Protein AF-A0A2V1AGJ6-F1 (afdb_monomer_lite)

Structure (mmCIF, N/CA/C/O backbone):
data_AF-A0A2V1AGJ6-F1
#
_entry.id   AF-A0A2V1AGJ6-F1
#
loop_
_atom_site.group_PDB
_atom_site.id
_atom_site.type_symbol
_atom_site.label_atom_id
_atom_site.label_alt_id
_atom_site.label_comp_id
_atom_site.label_asym_id
_atom_site.label_entity_id
_atom_site.label_seq_id
_atom_site.pdbx_PDB_ins_code
_atom_site.Cartn_x
_atom_site.Cartn_y
_atom_site.Cartn_z
_atom_site.occupancy
_atom_site.B_iso_or_equiv
_atom_site.auth_seq_id
_atom_site.auth_comp_id
_atom_site.auth_asym_id
_atom_site.auth_atom_id
_atom_site.pdbx_PDB_model_num
ATOM 1 N N . MET A 1 1 ? -6.842 46.012 -1.798 1.00 49.97 1 MET A N 1
ATOM 2 C CA . MET A 1 1 ? -7.397 44.702 -2.214 1.00 49.97 1 MET A CA 1
ATOM 3 C C . MET A 1 1 ? -6.931 43.655 -1.214 1.00 49.97 1 MET A C 1
ATOM 5 O O . MET A 1 1 ? -5.744 43.626 -0.923 1.00 49.97 1 MET A O 1
ATOM 9 N N . VAL A 1 2 ? -7.833 42.862 -0.628 1.00 70.81 2 VAL A N 1
ATOM 10 C CA . VAL A 1 2 ? -7.455 41.849 0.377 1.00 70.81 2 VAL A CA 1
ATOM 11 C C . VAL A 1 2 ? -6.765 40.681 -0.328 1.00 70.81 2 VAL A C 1
ATOM 13 O O . VAL A 1 2 ? -7.362 40.050 -1.202 1.00 70.81 2 VAL A O 1
ATOM 16 N N . THR A 1 3 ? -5.513 40.401 0.030 1.00 79.75 3 THR A N 1
ATOM 17 C CA . THR A 1 3 ? -4.743 39.285 -0.527 1.00 79.75 3 THR A CA 1
ATOM 18 C C . THR A 1 3 ? -5.286 37.967 0.026 1.00 79.75 3 THR A C 1
ATOM 20 O O . THR A 1 3 ? -5.348 37.746 1.235 1.00 79.75 3 THR A O 1
ATOM 23 N N . ARG A 1 4 ? -5.758 37.088 -0.863 1.00 79.06 4 ARG A N 1
ATOM 24 C CA . ARG A 1 4 ? -6.221 35.747 -0.479 1.00 79.06 4 ARG A CA 1
ATOM 25 C C . ARG A 1 4 ? -5.014 34.836 -0.299 1.00 79.06 4 ARG A C 1
ATOM 27 O O . ARG A 1 4 ? -4.077 34.894 -1.089 1.00 79.06 4 ARG A O 1
ATOM 34 N N . THR A 1 5 ? -5.040 33.989 0.726 1.00 86.00 5 THR A N 1
ATOM 35 C CA . THR A 1 5 ? -3.940 33.052 0.980 1.00 86.00 5 THR A CA 1
ATOM 36 C C . THR A 1 5 ? -3.905 31.954 -0.085 1.00 86.00 5 THR A C 1
ATOM 38 O O . THR A 1 5 ? -4.947 31.558 -0.611 1.00 86.00 5 THR A O 1
ATOM 41 N N . ASN A 1 6 ? -2.725 31.392 -0.360 1.00 83.88 6 ASN A N 1
ATOM 42 C CA . ASN A 1 6 ? -2.577 30.288 -1.322 1.00 83.88 6 ASN A CA 1
ATOM 43 C C . ASN A 1 6 ? -3.494 29.099 -0.988 1.00 83.88 6 ASN A C 1
ATOM 45 O O . ASN A 1 6 ? -4.031 28.445 -1.879 1.00 83.88 6 ASN A O 1
ATOM 49 N N . ARG A 1 7 ? -3.747 28.856 0.304 1.00 78.12 7 ARG A N 1
ATOM 50 C CA . ARG A 1 7 ? -4.674 27.818 0.768 1.00 78.12 7 ARG A CA 1
ATOM 51 C C . ARG A 1 7 ? -6.123 28.112 0.371 1.00 78.12 7 ARG A C 1
ATOM 53 O O . ARG A 1 7 ? -6.842 27.189 -0.010 1.00 78.12 7 ARG A O 1
ATOM 60 N N . ASP A 1 8 ? -6.545 29.373 0.428 1.00 80.62 8 ASP A N 1
ATOM 61 C CA . ASP A 1 8 ? -7.890 29.789 0.015 1.00 80.62 8 ASP A CA 1
ATOM 62 C C . ASP A 1 8 ? -8.094 29.677 -1.502 1.00 80.62 8 ASP A C 1
ATOM 64 O O . ASP A 1 8 ? -9.196 29.345 -1.933 1.00 80.62 8 ASP A O 1
ATOM 68 N N . ILE A 1 9 ? -7.039 29.898 -2.294 1.00 81.75 9 ILE A N 1
ATOM 69 C CA . ILE A 1 9 ? -7.077 29.798 -3.762 1.00 81.75 9 ILE A CA 1
ATOM 70 C C . ILE A 1 9 ? -7.073 28.331 -4.212 1.00 81.75 9 ILE A C 1
ATOM 72 O O . ILE A 1 9 ? -7.907 27.939 -5.021 1.00 81.75 9 ILE A O 1
ATOM 76 N N . LEU A 1 10 ? -6.177 27.506 -3.662 1.00 78.56 10 LEU A N 1
ATOM 77 C CA . LEU A 1 10 ? -5.960 26.134 -4.138 1.00 78.56 10 LEU A CA 1
ATOM 78 C C . LEU A 1 10 ? -6.939 25.112 -3.551 1.00 78.56 10 LEU A C 1
ATOM 80 O O . LEU A 1 10 ? -7.312 24.157 -4.222 1.00 78.56 10 LEU A O 1
ATOM 84 N N . THR A 1 11 ? -7.354 25.284 -2.293 1.00 77.69 11 THR A N 1
ATOM 85 C CA . THR A 1 11 ? -8.193 24.293 -1.586 1.00 77.69 11 THR A CA 1
ATOM 86 C C . THR A 1 11 ? -9.578 24.825 -1.237 1.00 77.69 11 THR A C 1
ATOM 88 O O . THR A 1 11 ? -10.319 24.169 -0.518 1.00 77.69 11 THR A O 1
ATOM 91 N N . GLY A 1 12 ? -9.940 26.035 -1.680 1.00 80.12 12 GLY A N 1
ATOM 92 C CA . GLY A 1 12 ? -11.187 26.701 -1.281 1.00 80.12 12 GLY A CA 1
ATOM 93 C C . GLY A 1 12 ? -11.230 27.120 0.198 1.00 80.12 12 GLY A C 1
ATOM 94 O O . GLY A 1 12 ? -12.277 27.558 0.691 1.00 80.12 12 GLY A O 1
ATOM 95 N N . GLY A 1 13 ? -10.114 26.979 0.924 1.00 86.19 13 GLY A N 1
ATOM 96 C CA . GLY A 1 13 ? -9.912 27.561 2.245 1.00 86.19 13 GLY A CA 1
ATOM 97 C C . GLY A 1 13 ? -10.891 27.091 3.318 1.00 86.19 13 GLY A C 1
ATOM 98 O O . GLY A 1 13 ? -11.154 25.897 3.494 1.00 86.19 13 GLY A O 1
ATOM 99 N N . LYS A 1 14 ? -11.466 28.061 4.043 1.00 81.56 14 LYS A N 1
ATOM 100 C CA . LYS A 1 14 ? -12.473 27.821 5.096 1.00 81.56 14 LYS A CA 1
ATOM 101 C C . LYS A 1 14 ? -13.727 27.102 4.579 1.00 81.56 14 LYS A C 1
ATOM 103 O O . LYS A 1 14 ? -14.299 26.298 5.311 1.00 81.56 14 LYS A O 1
ATOM 108 N N . LYS A 1 15 ? -14.138 27.324 3.323 1.00 82.62 15 LYS A N 1
ATOM 109 C CA . LYS A 1 15 ? -15.341 26.690 2.748 1.00 82.62 15 LYS A CA 1
ATOM 110 C C . LYS A 1 15 ? -15.163 25.181 2.583 1.00 82.62 15 LYS A C 1
ATOM 112 O O . LYS A 1 15 ? -16.087 24.422 2.860 1.00 82.62 15 LYS A O 1
ATOM 117 N N . TYR A 1 16 ? -13.978 24.736 2.167 1.00 84.81 16 TYR A N 1
ATOM 118 C CA . TYR A 1 16 ? -13.671 23.309 2.054 1.00 84.81 16 TYR A CA 1
ATOM 119 C C . TYR A 1 16 ? -13.613 22.633 3.420 1.00 84.81 16 TYR A C 1
ATOM 121 O O . TYR A 1 16 ? -14.195 21.568 3.593 1.00 84.81 16 TYR A O 1
ATOM 129 N N . GLN A 1 17 ? -13.003 23.281 4.416 1.00 83.19 17 GLN A N 1
ATOM 130 C CA . GLN A 1 17 ? -13.003 22.774 5.792 1.00 83.19 17 GLN A CA 1
ATOM 131 C C . GLN A 1 17 ? -14.421 22.634 6.350 1.00 83.19 17 GLN A C 1
ATOM 133 O O . GLN A 1 17 ? -14.748 21.597 6.915 1.00 83.19 17 GLN A O 1
ATOM 138 N N . GLN A 1 18 ? -15.285 23.628 6.130 1.00 83.94 18 GLN A N 1
ATOM 139 C CA . GLN A 1 18 ? -16.692 23.557 6.532 1.00 83.94 18 GLN A CA 1
ATOM 140 C C . GLN A 1 18 ? -17.451 22.445 5.792 1.00 83.94 18 GLN A C 1
ATOM 142 O O . GLN A 1 18 ? -18.218 21.722 6.417 1.00 83.94 18 GLN A O 1
ATOM 147 N N . LYS A 1 19 ? -17.213 22.247 4.488 1.00 83.88 19 LYS A N 1
ATOM 148 C CA . LYS A 1 19 ? -17.802 21.128 3.729 1.00 83.88 19 LYS A CA 1
ATOM 149 C C . LYS A 1 19 ? -17.311 19.762 4.219 1.00 83.88 19 LYS A C 1
ATOM 151 O O . LYS A 1 19 ? -18.112 18.841 4.324 1.00 83.88 19 LYS A O 1
ATOM 156 N N . GLN A 1 20 ? -16.024 19.620 4.537 1.00 84.75 20 GLN A N 1
ATOM 157 C CA . GLN A 1 20 ? -15.465 18.377 5.082 1.00 84.75 20 GLN A CA 1
ATOM 158 C C . GLN A 1 20 ? -15.975 18.088 6.495 1.00 84.75 20 GLN A C 1
ATOM 160 O O . GLN A 1 20 ? -16.289 16.944 6.801 1.00 84.75 20 GLN A O 1
ATOM 165 N N . ALA A 1 21 ? -16.127 19.116 7.333 1.00 82.44 21 ALA A N 1
ATOM 166 C CA . ALA A 1 21 ? -16.731 18.972 8.654 1.00 82.44 21 ALA A CA 1
ATOM 167 C C . ALA A 1 21 ? -18.204 18.532 8.557 1.00 82.44 21 ALA A C 1
ATOM 169 O O . ALA A 1 21 ? -18.631 17.649 9.294 1.00 82.44 21 ALA A O 1
ATOM 170 N N . LYS A 1 22 ? -18.958 19.078 7.594 1.00 82.38 22 LYS A N 1
ATOM 171 C CA . LYS A 1 22 ? -20.356 18.698 7.335 1.00 82.38 22 LYS A CA 1
ATOM 172 C C . LYS A 1 22 ? -20.525 17.333 6.661 1.00 82.38 22 LYS A C 1
ATOM 174 O O . LYS A 1 22 ? -21.592 16.755 6.775 1.00 82.38 22 LYS A O 1
ATOM 179 N N . LYS A 1 23 ? -19.503 16.781 5.990 1.00 84.75 23 LYS A N 1
ATOM 180 C CA . LYS A 1 23 ? -19.593 15.451 5.345 1.00 84.75 23 LYS A CA 1
ATOM 181 C C . LYS A 1 23 ? -19.904 14.316 6.324 1.00 84.75 23 LYS A C 1
ATOM 183 O O . LYS A 1 23 ? -20.483 13.319 5.911 1.00 84.75 23 LYS A O 1
ATOM 188 N N . TYR A 1 24 ? -19.485 14.457 7.578 1.00 81.12 24 TYR A N 1
ATOM 189 C CA . TYR A 1 24 ? -19.681 13.449 8.623 1.00 81.12 24 TYR A CA 1
ATOM 190 C C . TYR A 1 24 ? -20.462 13.985 9.832 1.00 81.12 24 TYR A C 1
ATOM 192 O O . TYR A 1 24 ? -20.698 13.239 10.778 1.00 81.12 24 TYR A O 1
ATOM 200 N N . GLY A 1 25 ? -20.835 15.269 9.824 1.00 79.88 25 GLY A N 1
ATOM 201 C CA . GLY A 1 25 ? -21.664 15.877 10.860 1.00 79.88 25 GLY A CA 1
ATOM 202 C C . GLY A 1 25 ? -23.138 15.619 10.570 1.00 79.88 25 GLY A C 1
ATOM 203 O O . GLY A 1 25 ? -23.600 15.910 9.472 1.00 79.88 25 GLY A O 1
ATOM 204 N N . VAL A 1 26 ? -23.854 15.064 11.544 1.00 79.25 26 VAL A N 1
ATOM 205 C CA . VAL A 1 26 ? -25.313 14.898 11.498 1.00 79.25 26 VAL A CA 1
ATOM 206 C C . VAL A 1 26 ? -25.935 16.052 12.283 1.00 79.25 26 VAL A C 1
ATOM 208 O O . VAL A 1 26 ? -25.420 16.394 13.348 1.00 79.25 26 VAL A O 1
ATOM 211 N N . ASP A 1 27 ? -27.005 16.653 11.760 1.00 83.69 27 ASP A N 1
ATOM 212 C CA . ASP A 1 27 ? -27.631 17.846 12.349 1.00 83.69 27 ASP A CA 1
ATOM 213 C C . ASP A 1 27 ? -28.285 17.562 13.716 1.00 83.69 27 ASP A C 1
ATOM 215 O O . ASP A 1 27 ? -28.275 18.421 14.596 1.00 83.69 27 ASP A O 1
ATOM 219 N N . GLU A 1 28 ? -28.781 16.338 13.938 1.00 85.69 28 GLU A N 1
ATOM 220 C CA . GLU A 1 28 ? -29.429 15.921 15.186 1.00 85.69 28 GLU A CA 1
ATOM 221 C C . GLU A 1 28 ? -29.037 14.484 15.568 1.00 85.69 28 GLU A C 1
ATOM 223 O O . GLU A 1 28 ? -29.016 13.581 14.728 1.00 85.69 28 GLU A O 1
ATOM 228 N N . VAL A 1 29 ? -28.738 14.247 16.851 1.00 84.88 29 VAL A N 1
ATOM 229 C CA . VAL A 1 29 ? -28.432 12.907 17.383 1.00 84.88 29 VAL A CA 1
ATOM 230 C C . VAL A 1 29 ? -29.603 12.432 18.237 1.00 84.88 29 VAL A C 1
ATOM 232 O O . VAL A 1 29 ? -29.716 12.787 19.409 1.00 84.88 29 VAL A O 1
ATOM 235 N N . VAL A 1 30 ? -30.471 11.606 17.651 1.00 92.19 30 VAL A N 1
ATOM 236 C CA . VAL A 1 30 ? -31.594 10.977 18.361 1.00 92.19 30 VAL A CA 1
ATOM 237 C C . VAL A 1 30 ? -31.173 9.610 18.892 1.00 92.19 30 VAL A C 1
ATOM 239 O O . VAL A 1 30 ? -30.591 8.790 18.181 1.00 92.19 30 VAL A O 1
ATOM 242 N N . PHE A 1 31 ? -31.473 9.352 20.163 1.00 90.75 31 PHE A N 1
ATOM 243 C CA . PHE A 1 31 ? -31.171 8.076 20.796 1.00 90.75 31 PHE A CA 1
ATOM 244 C C . PHE A 1 31 ? -32.274 7.049 20.531 1.00 90.75 31 PHE A C 1
ATOM 246 O O . PHE A 1 31 ? -33.342 7.097 21.144 1.00 90.75 31 PHE A O 1
ATOM 253 N N . ASP A 1 32 ? -31.991 6.080 19.663 1.00 94.12 32 ASP A N 1
ATOM 254 C CA . ASP A 1 32 ? -32.874 4.938 19.440 1.00 94.12 32 ASP A CA 1
ATOM 255 C C . ASP A 1 32 ? -32.542 3.783 20.403 1.00 94.12 32 ASP A C 1
ATOM 257 O O . ASP A 1 32 ? -31.465 3.175 20.370 1.00 94.12 32 ASP A O 1
ATOM 261 N N . LYS A 1 33 ? -33.504 3.465 21.275 1.00 95.50 33 LYS A N 1
ATOM 262 C CA . LYS A 1 33 ? -33.397 2.377 22.255 1.00 95.50 33 LYS A CA 1
ATOM 263 C C . LYS A 1 33 ? -33.276 1.009 21.577 1.00 95.50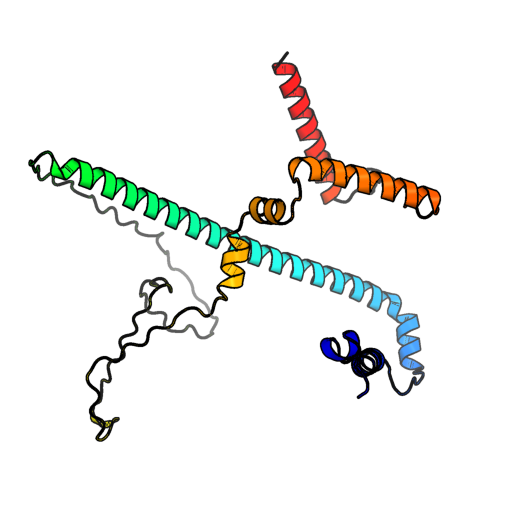 33 LYS A C 1
ATOM 265 O O . LYS A 1 33 ? -32.512 0.180 22.065 1.00 95.50 33 LYS A O 1
ATOM 270 N N . LYS A 1 34 ? -33.949 0.793 20.440 1.00 94.19 34 LYS A N 1
ATOM 271 C CA . LYS A 1 34 ? -33.900 -0.480 19.700 1.00 94.19 34 LYS A CA 1
ATOM 272 C C . LYS A 1 34 ? -32.528 -0.687 19.065 1.00 94.19 34 LYS A C 1
ATOM 274 O O . LYS A 1 34 ? -31.908 -1.728 19.268 1.00 94.19 34 LYS A O 1
ATOM 279 N N . ALA A 1 35 ? -31.993 0.346 18.410 1.00 91.69 35 ALA A N 1
ATOM 280 C CA . ALA A 1 35 ? -30.631 0.323 17.876 1.00 91.69 35 ALA A CA 1
ATOM 281 C C . ALA A 1 35 ? -29.584 0.073 18.977 1.00 91.69 35 ALA A C 1
ATOM 283 O O . ALA A 1 35 ? -28.603 -0.643 18.762 1.00 91.69 35 ALA A O 1
ATOM 284 N N . ARG A 1 36 ? -29.795 0.606 20.191 1.00 91.38 36 ARG A N 1
ATOM 285 C CA . ARG A 1 36 ? -28.932 0.305 21.343 1.00 91.38 36 ARG A CA 1
ATOM 286 C C . ARG A 1 36 ? -29.029 -1.153 21.782 1.00 91.38 36 ARG A C 1
ATOM 288 O O . ARG A 1 36 ? -27.993 -1.747 22.068 1.00 91.38 36 ARG A O 1
ATOM 295 N N . GLU A 1 37 ? -30.223 -1.726 21.866 1.00 93.31 37 GLU A N 1
ATOM 296 C CA . GLU A 1 37 ? -30.406 -3.139 22.223 1.00 93.31 37 GLU A CA 1
ATOM 297 C C . GLU A 1 37 ? -29.746 -4.066 21.196 1.00 93.31 37 GLU A C 1
ATOM 299 O O . GLU A 1 37 ? -28.998 -4.972 21.572 1.00 93.31 37 GLU A O 1
ATOM 304 N N . GLU A 1 38 ? -29.908 -3.789 19.902 1.00 91.19 38 GLU A N 1
ATOM 305 C CA . GLU A 1 38 ? -29.206 -4.500 18.828 1.00 91.19 38 GLU A CA 1
ATOM 306 C C . GLU A 1 38 ? -27.689 -4.304 18.899 1.0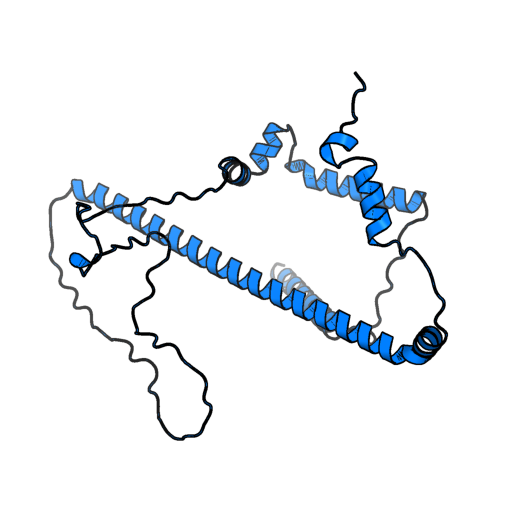0 91.19 38 GLU A C 1
ATOM 308 O O . GLU A 1 38 ? -26.910 -5.236 18.674 1.00 91.19 38 GLU A O 1
ATOM 313 N N . PHE A 1 39 ? -27.226 -3.111 19.269 1.00 89.56 39 PHE A N 1
ATOM 314 C CA . PHE A 1 39 ? -25.810 -2.871 19.489 1.00 89.56 39 PHE A CA 1
ATOM 315 C C . PHE A 1 39 ? -25.287 -3.665 20.697 1.00 89.56 39 PHE A C 1
ATOM 317 O O . PHE A 1 39 ? -24.230 -4.289 20.612 1.00 89.56 39 PHE A O 1
ATOM 324 N N . LEU A 1 40 ? -26.015 -3.725 21.806 1.00 92.44 40 LEU A N 1
ATOM 325 C CA . LEU A 1 40 ? -25.580 -4.444 23.005 1.00 92.44 40 LEU A CA 1
ATOM 326 C C . LEU A 1 40 ? -25.683 -5.969 22.871 1.00 92.44 40 LEU A C 1
ATOM 328 O O . LEU A 1 40 ? -24.878 -6.681 23.458 1.00 92.44 40 LEU A O 1
ATOM 332 N N . THR A 1 41 ? -26.612 -6.495 22.079 1.00 92.75 41 THR A N 1
ATOM 333 C CA . THR A 1 41 ? -26.807 -7.951 21.924 1.00 92.75 41 THR A CA 1
ATOM 334 C C . THR A 1 41 ? -26.156 -8.506 20.652 1.00 92.75 41 THR A C 1
ATOM 336 O O . THR A 1 41 ? -25.715 -9.654 20.603 1.00 92.75 41 THR A O 1
ATOM 339 N N . GLY A 1 42 ? -25.981 -7.676 19.623 1.00 93.31 42 GLY A N 1
ATOM 340 C CA . GLY A 1 42 ? -25.472 -8.047 18.301 1.00 93.31 42 GLY A CA 1
ATOM 341 C C . GLY A 1 42 ? -23.953 -8.212 18.189 1.00 93.31 42 GLY A C 1
ATOM 342 O O . GLY A 1 42 ? -23.412 -8.135 17.084 1.00 93.31 42 GLY A O 1
ATOM 343 N N . PHE A 1 43 ? -23.223 -8.439 19.287 1.00 92.69 43 PHE A N 1
ATOM 344 C CA . PHE A 1 43 ? -21.759 -8.585 19.249 1.00 92.69 43 PHE A CA 1
ATOM 345 C C . PHE A 1 43 ? -21.295 -9.714 18.323 1.00 92.69 43 PHE A C 1
ATOM 347 O O . PHE A 1 43 ? -20.310 -9.541 17.598 1.00 92.69 43 PHE A O 1
ATOM 354 N N . HIS A 1 44 ? -22.002 -10.849 18.318 1.00 91.94 44 HIS A N 1
ATOM 355 C CA . HIS A 1 44 ? -21.693 -11.959 17.418 1.00 91.94 44 HIS A CA 1
ATOM 356 C C . HIS A 1 44 ? -21.912 -11.565 15.951 1.00 91.94 44 HIS A C 1
ATOM 358 O O . HIS A 1 44 ? -21.018 -11.781 15.135 1.00 91.94 44 HIS A O 1
ATOM 364 N N . LYS A 1 45 ? -23.026 -10.885 15.638 1.00 93.81 45 LYS A N 1
ATOM 365 C CA . LYS A 1 45 ? -23.318 -10.362 14.291 1.00 93.81 45 LYS A CA 1
ATOM 366 C C . LYS A 1 45 ? -22.202 -9.431 13.808 1.00 93.81 45 LYS A C 1
ATOM 368 O O . LYS A 1 45 ? -21.579 -9.714 12.791 1.00 93.81 45 LYS A O 1
ATOM 373 N N . ARG A 1 46 ? -21.805 -8.439 14.618 1.00 91.75 46 ARG A N 1
ATOM 374 C CA . ARG A 1 46 ? -20.682 -7.535 14.291 1.00 91.75 46 ARG A CA 1
ATOM 375 C C . ARG A 1 46 ? -19.349 -8.259 14.140 1.00 91.75 46 ARG A C 1
ATOM 377 O O . ARG A 1 46 ? -18.507 -7.866 13.336 1.00 91.75 46 ARG A O 1
ATOM 384 N N . LYS A 1 47 ? -19.096 -9.291 14.949 1.00 95.69 47 LYS A N 1
ATOM 385 C CA . LYS A 1 47 ? -17.866 -10.087 14.840 1.00 95.69 47 LYS A CA 1
ATOM 386 C C . LYS A 1 47 ? -17.830 -10.843 13.511 1.00 95.69 47 LYS A C 1
ATOM 388 O O . LYS A 1 47 ? -16.799 -10.806 12.844 1.00 95.69 47 LYS A O 1
ATOM 393 N N . VAL A 1 48 ? -18.941 -11.460 13.121 1.00 95.88 48 VAL A N 1
ATOM 394 C CA . VAL A 1 48 ? -19.091 -12.147 11.833 1.00 95.88 48 VAL A CA 1
ATOM 395 C C . VAL A 1 48 ? -18.987 -11.157 10.674 1.00 95.88 48 VAL A C 1
ATOM 397 O O . VAL A 1 48 ? -18.247 -11.406 9.730 1.00 95.88 48 VAL A O 1
ATOM 400 N N . GLU A 1 49 ? -19.636 -9.998 10.753 1.00 95.12 49 GLU A N 1
ATOM 401 C CA . GLU A 1 49 ? -19.535 -8.938 9.743 1.00 95.12 49 GLU A CA 1
ATOM 402 C C . GLU A 1 49 ? -18.103 -8.435 9.572 1.00 95.12 49 GLU A C 1
ATOM 404 O O . GLU A 1 49 ? -17.631 -8.307 8.447 1.00 95.12 49 GLU A O 1
ATOM 409 N N . ARG A 1 50 ? -17.367 -8.210 10.669 1.00 94.50 50 ARG A N 1
ATOM 410 C CA . ARG A 1 50 ? -15.945 -7.838 10.596 1.00 94.50 50 ARG A CA 1
ATOM 411 C C . ARG A 1 50 ? -15.112 -8.911 9.903 1.00 94.50 50 ARG A C 1
ATOM 413 O O . ARG A 1 50 ? -14.260 -8.574 9.087 1.00 94.50 50 ARG A O 1
ATOM 420 N N . GLN A 1 51 ? -15.360 -10.185 10.205 1.00 94.69 51 GLN A N 1
ATOM 421 C CA . GLN A 1 51 ? -14.681 -11.296 9.537 1.00 94.69 51 GLN A CA 1
ATOM 422 C C . GLN A 1 51 ? -15.020 -11.340 8.044 1.00 94.69 51 GLN A C 1
ATOM 424 O O . GLN A 1 51 ? -14.109 -11.421 7.225 1.00 94.69 51 GLN A O 1
ATOM 429 N N . LYS A 1 52 ? -16.301 -11.208 7.681 1.00 96.94 52 LYS A N 1
ATOM 430 C CA . LYS A 1 52 ? -16.759 -11.161 6.286 1.00 96.94 52 LYS A CA 1
ATOM 431 C C . LYS A 1 52 ? -16.168 -9.970 5.534 1.00 96.94 52 LYS A C 1
ATOM 433 O O . LYS A 1 52 ? -15.663 -10.147 4.434 1.00 96.94 52 LYS A O 1
ATOM 438 N N . LYS A 1 53 ? -16.153 -8.778 6.137 1.00 96.06 53 LYS A N 1
ATOM 439 C CA . LYS A 1 53 ? -15.560 -7.568 5.550 1.00 96.06 53 LYS A CA 1
ATOM 440 C C . LYS A 1 53 ? -14.055 -7.720 5.341 1.00 96.06 53 LYS A C 1
ATOM 442 O O . LYS A 1 53 ? -13.552 -7.336 4.293 1.00 96.06 53 LYS A O 1
ATOM 447 N N . ALA A 1 54 ? -13.345 -8.315 6.300 1.00 94.75 54 ALA A N 1
ATOM 448 C CA . ALA A 1 54 ? -11.925 -8.620 6.140 1.00 94.75 54 ALA A CA 1
ATOM 449 C C . ALA A 1 54 ? -11.693 -9.620 4.995 1.00 94.75 54 ALA A C 1
ATOM 451 O O . ALA A 1 54 ? -10.826 -9.399 4.156 1.00 94.75 54 ALA A O 1
ATOM 452 N N . GLN A 1 55 ? -12.499 -10.684 4.912 1.00 95.12 55 GLN A N 1
ATOM 453 C CA . GLN A 1 55 ? -12.433 -11.647 3.808 1.00 95.12 55 GLN A CA 1
ATOM 454 C C . GLN A 1 55 ? -12.732 -10.993 2.452 1.00 95.12 55 GLN A C 1
ATOM 456 O O . GLN A 1 55 ? -12.009 -11.244 1.495 1.00 95.12 55 GLN A O 1
ATOM 461 N N . ALA A 1 56 ? -13.760 -10.145 2.365 1.00 96.75 56 ALA A N 1
ATOM 462 C CA . ALA A 1 56 ? -14.108 -9.416 1.147 1.00 96.75 56 ALA A CA 1
ATOM 463 C C . ALA A 1 56 ? -12.974 -8.479 0.710 1.00 96.75 56 ALA A C 1
ATOM 465 O O . ALA A 1 56 ? -12.561 -8.522 -0.443 1.00 96.75 56 ALA A O 1
ATOM 466 N N . TYR A 1 57 ? -12.394 -7.725 1.648 1.00 93.81 57 TYR A N 1
ATOM 467 C CA . TYR A 1 57 ? -11.245 -6.866 1.375 1.00 93.81 57 TYR A CA 1
ATOM 468 C C . TYR A 1 57 ? -10.052 -7.661 0.828 1.00 93.81 57 TYR A C 1
ATOM 470 O O . TYR A 1 57 ? -9.467 -7.271 -0.177 1.00 93.81 57 TYR A O 1
ATOM 478 N N . HIS A 1 58 ? -9.712 -8.805 1.432 1.00 89.81 58 HIS A N 1
ATOM 479 C CA . HIS A 1 58 ? -8.637 -9.659 0.920 1.00 89.81 58 HIS A CA 1
ATOM 480 C C . HIS A 1 58 ? -8.929 -10.187 -0.491 1.00 89.81 58 HIS A C 1
ATOM 482 O O . HIS A 1 58 ? -8.051 -10.120 -1.345 1.00 89.81 58 HIS A O 1
ATOM 488 N N . LYS A 1 59 ? -10.164 -10.625 -0.766 1.00 95.81 59 LYS A N 1
ATOM 489 C CA . LYS A 1 59 ? -10.579 -11.070 -2.107 1.00 95.81 59 LYS A CA 1
ATOM 490 C C . LYS A 1 59 ? -10.477 -9.955 -3.151 1.00 95.81 59 LYS A C 1
ATOM 492 O O . LYS A 1 59 ? -10.037 -10.206 -4.267 1.00 95.81 59 LYS A O 1
ATOM 497 N N . GLU A 1 60 ? -10.860 -8.726 -2.807 1.00 96.00 60 GLU A N 1
ATOM 498 C CA . GLU A 1 60 ? -10.729 -7.575 -3.708 1.00 96.00 60 GLU A CA 1
ATOM 499 C C . GLU A 1 60 ? -9.266 -7.242 -4.008 1.00 96.00 60 GLU A C 1
ATOM 501 O O . GLU A 1 60 ? -8.930 -6.958 -5.157 1.00 96.00 60 GLU A O 1
ATOM 506 N N . GLN A 1 61 ? -8.396 -7.303 -2.998 1.00 91.44 61 GLN A N 1
ATOM 507 C CA . GLN A 1 61 ? -6.959 -7.084 -3.177 1.00 91.44 61 GLN A CA 1
ATOM 508 C C . GLN A 1 61 ? -6.332 -8.178 -4.049 1.00 91.44 61 GLN A C 1
ATOM 510 O O . GLN A 1 61 ? -5.605 -7.859 -4.982 1.00 91.44 61 GLN A O 1
ATOM 515 N N . GLU A 1 62 ? -6.670 -9.451 -3.824 1.00 94.62 62 GLU A N 1
ATOM 516 C CA . GLU A 1 62 ? -6.215 -10.561 -4.674 1.00 94.62 62 GLU A CA 1
ATOM 517 C C . GLU A 1 62 ? -6.714 -10.426 -6.118 1.00 94.62 62 GLU A C 1
ATOM 519 O O . GLU A 1 62 ? -5.967 -10.688 -7.060 1.00 94.62 62 GLU A O 1
ATOM 524 N N . ARG A 1 63 ? -7.962 -9.977 -6.320 1.00 96.44 63 ARG A N 1
ATOM 525 C CA . ARG A 1 63 ? -8.502 -9.719 -7.663 1.00 96.44 63 ARG A CA 1
ATOM 526 C C . ARG A 1 63 ? -7.722 -8.614 -8.371 1.00 96.44 63 ARG A C 1
ATOM 528 O O . ARG A 1 63 ? -7.392 -8.773 -9.542 1.00 96.44 63 ARG A O 1
ATOM 535 N N . LYS A 1 64 ? -7.439 -7.508 -7.676 1.00 94.56 64 LYS A N 1
ATOM 536 C CA . LYS A 1 64 ? -6.652 -6.390 -8.220 1.00 94.56 64 LYS A CA 1
ATOM 537 C C . LYS A 1 64 ? -5.228 -6.827 -8.553 1.00 94.56 64 LYS A C 1
ATOM 539 O O . LYS A 1 64 ? -4.811 -6.622 -9.684 1.00 94.56 64 LYS A O 1
ATOM 544 N N . ALA A 1 65 ? -4.562 -7.535 -7.641 1.00 93.88 65 ALA A N 1
ATOM 545 C CA . ALA A 1 65 ? -3.224 -8.078 -7.865 1.00 93.88 65 ALA A CA 1
ATOM 546 C C . ALA A 1 65 ? -3.180 -9.012 -9.084 1.00 93.88 65 ALA A C 1
ATOM 548 O O . ALA A 1 65 ? -2.320 -8.860 -9.937 1.00 93.88 65 ALA A O 1
ATOM 549 N N . ARG A 1 66 ? -4.164 -9.908 -9.247 1.00 96.50 66 ARG A N 1
ATOM 550 C CA . ARG A 1 66 ? -4.244 -10.789 -10.426 1.00 96.50 66 ARG A CA 1
ATOM 551 C C . ARG A 1 66 ? -4.427 -10.016 -11.734 1.00 96.50 66 ARG A C 1
ATOM 553 O O . ARG A 1 66 ? -3.882 -10.405 -12.763 1.00 96.50 66 ARG A O 1
ATOM 560 N N . ILE A 1 67 ? -5.240 -8.960 -11.724 1.00 96.81 67 ILE A N 1
ATOM 561 C CA . ILE A 1 67 ? -5.441 -8.109 -12.905 1.00 96.81 67 ILE A CA 1
ATOM 562 C C . ILE A 1 67 ? -4.146 -7.362 -13.239 1.00 96.81 67 ILE A C 1
ATOM 564 O O . ILE A 1 67 ? -3.776 -7.292 -14.409 1.00 96.81 67 ILE A O 1
ATOM 568 N N . GLU A 1 68 ? -3.453 -6.841 -12.228 1.00 96.38 68 GLU A N 1
ATOM 569 C CA . GLU A 1 68 ? -2.158 -6.178 -12.381 1.00 96.38 68 GLU A CA 1
ATOM 570 C C . GLU A 1 68 ? -1.099 -7.147 -12.915 1.00 96.38 68 GLU A C 1
ATOM 572 O O . GLU A 1 68 ? -0.468 -6.833 -13.915 1.00 96.38 68 GLU A O 1
ATOM 577 N N . GLU A 1 69 ? -0.981 -8.354 -12.356 1.00 96.12 69 GLU A N 1
ATOM 578 C CA . GLU A 1 69 ? -0.078 -9.408 -12.842 1.00 96.12 69 GLU A CA 1
ATOM 579 C C . GLU A 1 69 ? -0.346 -9.759 -14.311 1.00 96.12 69 GLU A C 1
ATOM 581 O O . GLU A 1 69 ? 0.578 -9.799 -15.117 1.00 96.12 69 GLU A O 1
ATOM 586 N N . ARG A 1 70 ? -1.616 -9.940 -14.701 1.00 96.00 70 ARG A N 1
ATOM 587 C CA . ARG A 1 70 ? -1.988 -10.187 -16.107 1.00 96.00 70 ARG A CA 1
ATOM 588 C C . ARG A 1 70 ? -1.676 -9.004 -17.017 1.00 96.00 70 ARG A C 1
ATOM 590 O O . ARG A 1 70 ? -1.402 -9.191 -18.199 1.00 96.00 70 ARG A O 1
ATOM 597 N N . LYS A 1 71 ? -1.785 -7.777 -16.509 1.00 97.50 71 LYS A N 1
ATOM 598 C CA . LYS A 1 71 ? -1.426 -6.578 -17.269 1.00 97.50 71 LYS A CA 1
ATOM 599 C C . LYS A 1 71 ? 0.087 -6.507 -17.472 1.00 97.50 71 LYS A C 1
ATOM 601 O O . LYS A 1 71 ? 0.497 -6.280 -18.600 1.00 97.50 71 LYS A O 1
ATOM 606 N N . GLN A 1 72 ? 0.870 -6.752 -16.422 1.00 94.31 72 GLN A N 1
ATOM 607 C CA . GLN A 1 72 ? 2.332 -6.795 -16.497 1.00 94.31 72 GLN A CA 1
ATOM 608 C C . GLN A 1 72 ? 2.795 -7.884 -17.466 1.00 94.31 72 GLN A C 1
ATOM 610 O O . GLN A 1 72 ? 3.557 -7.588 -18.369 1.00 94.31 72 GLN A O 1
ATOM 615 N N . HIS A 1 73 ? 2.230 -9.094 -17.385 1.00 94.88 73 HIS A N 1
ATOM 616 C CA . HIS A 1 73 ? 2.572 -10.178 -18.311 1.00 94.88 73 HIS A CA 1
ATOM 617 C C . HIS A 1 73 ? 2.334 -9.802 -19.776 1.00 94.88 73 HIS A C 1
ATOM 619 O O . HIS A 1 73 ? 3.215 -9.986 -20.606 1.00 94.88 73 HIS A O 1
ATOM 625 N N . ARG A 1 74 ? 1.170 -9.217 -20.091 1.00 96.00 74 ARG A N 1
ATOM 626 C CA . ARG A 1 74 ? 0.871 -8.765 -21.457 1.00 96.00 74 ARG A CA 1
ATOM 627 C C . ARG A 1 74 ? 1.814 -7.657 -21.922 1.00 96.00 74 ARG A C 1
ATOM 629 O O . ARG A 1 74 ? 2.173 -7.628 -23.090 1.00 96.00 74 ARG A O 1
ATOM 636 N N . GLN A 1 75 ? 2.203 -6.751 -21.027 1.00 96.62 75 GLN A N 1
ATOM 637 C CA . GLN A 1 75 ? 3.182 -5.709 -21.341 1.00 96.62 75 GLN A CA 1
ATOM 638 C C . GLN A 1 75 ? 4.567 -6.311 -21.588 1.00 96.62 75 GLN A C 1
ATOM 640 O O . GLN A 1 75 ? 5.194 -5.961 -22.578 1.00 96.62 75 GLN A O 1
ATOM 645 N N . ASP A 1 76 ? 5.001 -7.259 -20.757 1.00 94.44 76 ASP A N 1
ATOM 646 C CA . ASP A 1 76 ? 6.269 -7.976 -20.920 1.00 94.44 76 ASP A CA 1
ATOM 647 C C . ASP A 1 76 ? 6.305 -8.803 -22.216 1.00 94.44 76 ASP A C 1
ATOM 649 O O . ASP A 1 76 ? 7.349 -8.936 -22.847 1.00 94.44 76 ASP A O 1
ATOM 653 N N . GLU A 1 77 ? 5.179 -9.389 -22.626 1.00 95.69 77 GLU A N 1
ATOM 654 C CA . GLU A 1 77 ? 5.060 -10.088 -23.911 1.00 95.69 77 GLU A CA 1
ATOM 655 C C . GLU A 1 77 ? 5.147 -9.117 -25.091 1.00 95.69 77 GLU A C 1
ATOM 657 O O . GLU A 1 77 ? 5.865 -9.387 -26.051 1.00 95.69 77 GLU A O 1
ATOM 662 N N . GLN A 1 78 ? 4.465 -7.971 -25.006 1.00 95.56 78 GLN A N 1
ATOM 663 C CA . GLN A 1 78 ? 4.519 -6.932 -26.035 1.00 95.56 78 GLN A CA 1
ATOM 664 C C . GLN A 1 78 ? 5.928 -6.355 -26.190 1.00 95.56 78 GLN A C 1
ATOM 666 O O . GLN A 1 78 ? 6.414 -6.247 -27.312 1.00 95.56 78 GLN A O 1
ATOM 671 N N . THR A 1 79 ? 6.616 -6.044 -25.089 1.00 96.12 79 THR A N 1
ATOM 672 C CA . THR A 1 79 ? 7.985 -5.510 -25.141 1.00 96.12 79 THR A CA 1
ATOM 673 C C . THR A 1 79 ? 8.962 -6.527 -25.716 1.00 96.12 79 THR A C 1
ATOM 675 O O . THR A 1 79 ? 9.743 -6.176 -26.595 1.00 96.12 79 THR A O 1
ATOM 678 N N . LYS A 1 80 ? 8.877 -7.801 -25.310 1.00 95.56 80 LYS A N 1
ATOM 679 C CA . LYS A 1 80 ? 9.686 -8.879 -25.904 1.00 95.56 80 LYS A CA 1
ATOM 680 C C . LYS A 1 80 ? 9.424 -9.035 -27.397 1.00 95.56 80 LYS A C 1
ATOM 682 O O . LYS A 1 80 ? 10.366 -9.220 -28.160 1.00 95.56 80 LYS A O 1
ATOM 687 N N . PHE A 1 81 ? 8.165 -8.956 -27.820 1.00 95.50 81 PHE A N 1
ATOM 688 C CA . PHE A 1 81 ? 7.809 -9.033 -29.234 1.00 95.50 81 PHE A CA 1
ATOM 689 C C . PHE A 1 81 ? 8.364 -7.840 -30.027 1.00 95.50 81 PHE A C 1
ATOM 691 O O . PHE A 1 81 ? 8.930 -8.016 -31.103 1.00 95.50 81 PHE A O 1
ATOM 698 N N . GLU A 1 82 ? 8.282 -6.623 -29.485 1.00 95.44 82 GLU A N 1
ATOM 699 C CA . GLU A 1 82 ? 8.893 -5.436 -30.093 1.00 95.44 82 GLU A CA 1
ATOM 700 C C . GLU A 1 82 ? 10.420 -5.540 -30.175 1.00 95.44 82 GLU A C 1
ATOM 702 O O . GLU A 1 82 ? 11.006 -5.150 -31.184 1.00 95.44 82 GLU A O 1
ATOM 707 N N . GLU A 1 83 ? 11.073 -6.068 -29.140 1.00 95.62 83 GLU A N 1
ATOM 708 C CA . GLU A 1 83 ? 12.512 -6.342 -29.138 1.00 95.62 83 GLU A CA 1
ATOM 709 C C . GLU A 1 83 ? 12.885 -7.363 -30.217 1.00 95.62 83 GLU A C 1
ATOM 711 O O . GLU A 1 83 ? 13.830 -7.131 -30.968 1.00 95.62 83 GLU A O 1
ATOM 716 N N . GLN A 1 84 ? 12.112 -8.442 -30.360 1.00 95.06 84 GLN A N 1
ATOM 717 C CA . GLN A 1 84 ? 12.300 -9.431 -31.425 1.00 95.06 84 GLN A CA 1
ATOM 718 C C . GLN A 1 84 ? 12.115 -8.816 -32.819 1.00 95.06 84 GLN A C 1
ATOM 720 O O . GLN A 1 84 ? 12.929 -9.057 -33.707 1.00 95.06 84 GLN A O 1
ATOM 725 N N . LEU A 1 85 ? 11.092 -7.977 -33.023 1.00 94.81 85 LEU A N 1
ATOM 726 C CA . LEU A 1 85 ? 10.894 -7.269 -34.291 1.00 94.81 85 LEU A CA 1
ATOM 727 C C . LEU A 1 85 ? 12.028 -6.284 -34.592 1.00 94.81 85 LEU A C 1
ATOM 729 O O . LEU A 1 85 ? 12.423 -6.158 -35.750 1.00 94.81 85 LEU A O 1
ATOM 733 N N . LYS A 1 86 ? 12.556 -5.587 -33.578 1.00 94.50 86 LYS A N 1
ATOM 734 C CA . LYS A 1 86 ? 13.730 -4.713 -33.730 1.00 94.50 86 LYS A CA 1
ATOM 735 C C . LYS A 1 86 ? 14.960 -5.521 -34.122 1.00 94.50 86 LYS A C 1
ATOM 737 O O . LYS A 1 86 ? 15.577 -5.185 -35.122 1.00 94.50 86 LYS A O 1
ATOM 742 N N . GLN A 1 87 ? 15.239 -6.624 -33.428 1.00 93.38 87 GLN A N 1
ATOM 743 C CA . GLN A 1 87 ? 16.336 -7.534 -33.776 1.00 93.38 87 GLN A CA 1
ATOM 744 C C . GLN A 1 87 ? 16.196 -8.080 -35.201 1.00 93.38 87 GLN A C 1
ATOM 746 O O . GLN A 1 87 ? 17.176 -8.134 -35.939 1.00 93.38 87 GLN A O 1
ATOM 751 N N . LEU A 1 88 ? 14.979 -8.438 -35.628 1.00 93.19 88 LEU A N 1
ATOM 752 C CA . LEU A 1 88 ? 14.732 -8.910 -36.989 1.00 93.19 88 LEU A CA 1
ATOM 753 C C . LEU A 1 88 ? 14.977 -7.799 -38.019 1.00 93.19 88 LEU A C 1
ATOM 755 O O . LEU A 1 88 ? 15.645 -8.048 -39.022 1.00 93.19 88 LEU A O 1
ATOM 759 N N . ARG A 1 89 ? 14.499 -6.572 -37.770 1.00 91.44 89 ARG A N 1
ATOM 760 C CA . ARG A 1 89 ? 14.766 -5.411 -38.640 1.00 91.44 89 ARG A CA 1
ATOM 761 C C . ARG A 1 89 ? 16.256 -5.099 -38.722 1.00 91.44 89 ARG A C 1
ATOM 763 O O . ARG A 1 89 ? 16.763 -4.982 -39.827 1.00 91.44 89 ARG A O 1
ATOM 770 N N . GLU A 1 90 ? 16.955 -5.057 -37.591 1.00 91.00 90 GLU A N 1
ATOM 771 C CA . GLU A 1 90 ? 18.407 -4.852 -37.527 1.00 91.00 90 GLU A CA 1
ATOM 772 C C . GLU A 1 90 ? 19.163 -5.954 -38.282 1.00 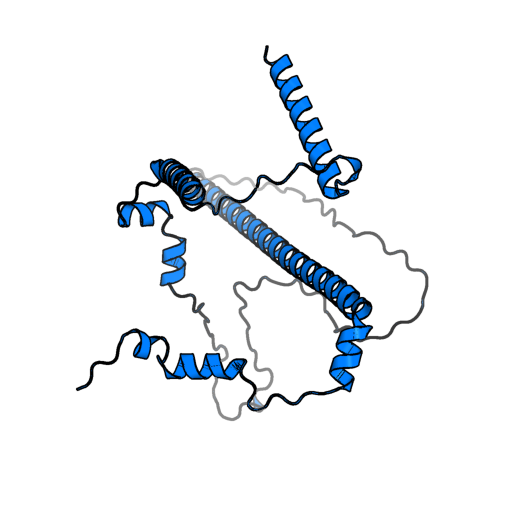91.00 90 GLU A C 1
ATOM 774 O O . GLU A 1 90 ? 20.084 -5.664 -39.041 1.00 91.00 90 GLU A O 1
ATOM 779 N N . SER A 1 91 ? 18.753 -7.219 -38.136 1.00 88.12 91 SER A N 1
ATOM 780 C CA . SER A 1 91 ? 19.368 -8.336 -38.863 1.00 88.12 91 SER A CA 1
ATOM 781 C C . SER A 1 91 ? 19.125 -8.252 -40.372 1.00 88.12 91 SER A C 1
ATOM 783 O O . SER A 1 91 ? 20.034 -8.522 -41.154 1.00 88.12 91 SER A O 1
ATOM 785 N N . ARG A 1 92 ? 17.928 -7.818 -40.795 1.00 87.81 92 ARG A N 1
ATOM 786 C CA . ARG A 1 92 ? 17.601 -7.574 -42.202 1.00 87.81 92 ARG A CA 1
ATOM 787 C C . ARG A 1 92 ? 18.416 -6.410 -42.757 1.00 87.81 92 ARG A C 1
ATOM 789 O O . ARG A 1 92 ? 18.983 -6.552 -43.830 1.00 87.81 92 ARG A O 1
ATOM 796 N N . GLU A 1 93 ? 18.501 -5.294 -42.037 1.00 83.69 93 GLU A N 1
ATOM 797 C CA . GLU A 1 93 ? 19.305 -4.135 -42.442 1.00 83.69 93 GLU A CA 1
ATOM 798 C C . GLU A 1 93 ? 20.791 -4.506 -42.549 1.00 83.69 93 GLU A C 1
ATOM 800 O O . GLU A 1 93 ? 21.446 -4.149 -43.525 1.00 83.69 93 GLU A O 1
ATOM 805 N N . ALA A 1 94 ? 21.316 -5.295 -41.606 1.00 80.00 94 ALA A N 1
ATOM 806 C CA . ALA A 1 94 ? 22.681 -5.812 -41.668 1.00 80.00 94 ALA A CA 1
ATOM 807 C C . ALA A 1 94 ? 22.914 -6.727 -42.885 1.00 80.00 94 ALA A C 1
ATOM 809 O O . ALA A 1 94 ? 23.975 -6.657 -43.504 1.00 80.00 94 ALA A O 1
ATOM 810 N N . LEU A 1 95 ? 21.930 -7.557 -43.251 1.00 76.06 95 LEU A N 1
ATOM 811 C CA . LEU A 1 95 ? 21.990 -8.412 -44.439 1.00 76.06 95 LEU A CA 1
ATOM 812 C C . LEU A 1 95 ? 21.877 -7.609 -45.744 1.00 76.06 95 LEU A C 1
ATOM 814 O O . LEU A 1 95 ? 22.635 -7.882 -46.674 1.00 76.06 95 LEU A O 1
ATOM 818 N N . ASP A 1 96 ? 21.004 -6.601 -45.817 1.00 69.31 96 ASP A N 1
ATOM 819 C CA . ASP A 1 96 ? 20.869 -5.731 -46.994 1.00 69.31 96 ASP A CA 1
ATOM 820 C C . ASP A 1 96 ? 22.163 -4.922 -47.241 1.00 69.31 96 ASP A C 1
ATOM 822 O O . ASP A 1 96 ? 22.615 -4.834 -48.381 1.00 69.31 96 ASP A O 1
ATOM 826 N N . ILE A 1 97 ? 22.864 -4.468 -46.189 1.00 59.97 97 ILE A N 1
ATOM 827 C CA . ILE A 1 97 ? 24.191 -3.818 -46.306 1.00 59.97 97 ILE A CA 1
ATOM 828 C C . ILE A 1 97 ? 25.255 -4.764 -46.898 1.00 59.97 97 ILE A C 1
ATOM 830 O O . ILE A 1 97 ? 26.180 -4.315 -47.577 1.00 59.97 97 ILE A O 1
ATOM 834 N N . THR A 1 98 ? 25.147 -6.076 -46.668 1.00 58.44 98 THR A N 1
ATOM 835 C CA . THR A 1 98 ? 26.060 -7.069 -47.266 1.00 58.44 98 THR A CA 1
ATOM 836 C C . THR A 1 98 ? 25.665 -7.497 -48.680 1.00 58.44 98 THR A C 1
ATOM 838 O O . THR A 1 98 ? 26.502 -8.036 -49.402 1.00 58.44 98 THR A O 1
ATOM 841 N N . LYS A 1 99 ? 24.420 -7.240 -49.101 1.00 57.44 99 LYS A N 1
ATOM 842 C CA . LYS A 1 99 ? 23.876 -7.676 -50.395 1.00 57.44 99 LYS A CA 1
ATOM 843 C C . LYS A 1 99 ? 24.184 -6.711 -51.544 1.00 57.44 99 LYS A C 1
ATOM 845 O O . LYS A 1 99 ? 24.237 -7.148 -52.687 1.00 57.44 99 LYS A O 1
ATOM 850 N N . ASP A 1 100 ? 24.502 -5.450 -51.245 1.00 50.00 100 ASP A N 1
ATOM 851 C CA . ASP A 1 100 ? 24.981 -4.461 -52.228 1.00 50.00 100 ASP A CA 1
ATOM 852 C C . ASP A 1 100 ? 26.441 -4.687 -52.682 1.00 50.00 100 ASP A C 1
ATOM 854 O O . ASP A 1 100 ? 26.995 -3.870 -53.422 1.00 50.00 100 ASP A O 1
ATOM 858 N N . LYS A 1 101 ? 27.093 -5.784 -52.259 1.00 51.41 101 LYS A N 1
ATOM 859 C CA . LYS A 1 101 ? 28.483 -6.079 -52.636 1.00 51.41 101 LYS A CA 1
ATOM 860 C C . LYS A 1 101 ? 28.743 -7.377 -53.388 1.00 51.41 101 LYS A C 1
ATOM 862 O O . LYS A 1 101 ? 29.847 -7.486 -53.901 1.00 51.41 101 LYS A O 1
ATOM 867 N N . ASP A 1 102 ? 27.781 -8.287 -53.528 1.00 40.34 102 ASP A N 1
ATOM 868 C CA . ASP A 1 102 ? 27.955 -9.479 -54.366 1.00 40.34 102 ASP A CA 1
ATOM 869 C C . ASP A 1 102 ? 26.617 -9.922 -54.983 1.00 40.34 102 ASP A C 1
ATOM 871 O O . ASP A 1 102 ? 25.720 -10.457 -54.328 1.00 40.34 102 ASP A O 1
ATOM 875 N N . GLU A 1 103 ? 26.500 -9.678 -56.287 1.00 49.16 103 GLU A N 1
ATOM 876 C CA . GLU A 1 103 ? 25.470 -10.207 -57.173 1.00 49.16 103 GLU A CA 1
ATOM 877 C C . GLU A 1 103 ? 25.683 -11.718 -57.361 1.00 49.16 103 GLU A C 1
ATOM 879 O O . GLU A 1 103 ? 26.587 -12.131 -58.080 1.00 49.16 103 GLU A O 1
ATOM 884 N N . ALA A 1 104 ? 24.851 -12.555 -56.738 1.00 40.81 104 ALA A N 1
ATOM 885 C CA . ALA A 1 104 ? 24.544 -13.904 -57.224 1.00 40.81 104 ALA A CA 1
ATOM 886 C C . ALA A 1 104 ? 23.352 -14.496 -56.462 1.00 40.81 104 ALA A C 1
ATOM 888 O O . ALA A 1 104 ? 23.412 -14.802 -55.273 1.00 40.81 104 ALA A O 1
ATOM 889 N N . THR A 1 105 ? 22.253 -14.689 -57.182 1.00 46.91 105 THR A N 1
ATOM 890 C CA . THR A 1 105 ? 21.121 -15.516 -56.766 1.00 46.91 105 THR A CA 1
ATOM 891 C C . THR A 1 105 ? 21.509 -16.998 -56.790 1.00 46.91 105 THR A C 1
ATOM 893 O O . THR A 1 105 ? 22.067 -17.470 -57.781 1.00 46.91 105 THR A O 1
ATOM 896 N N . PRO A 1 106 ? 21.103 -17.773 -55.773 1.00 41.81 106 PRO A N 1
ATOM 897 C CA . PRO A 1 106 ? 20.611 -19.112 -56.044 1.00 41.81 106 PRO A CA 1
ATOM 898 C C . PRO A 1 106 ? 19.199 -19.274 -55.480 1.00 41.81 106 PRO A C 1
ATOM 900 O O . PRO A 1 106 ? 18.912 -19.037 -54.308 1.00 41.81 106 PRO A O 1
ATOM 903 N N . LYS A 1 107 ? 18.309 -19.668 -56.384 1.00 47.00 107 LYS A N 1
ATOM 904 C CA . LYS A 1 107 ? 16.938 -20.091 -56.132 1.00 47.00 107 LYS A CA 1
ATOM 905 C C . LYS A 1 107 ? 17.008 -21.481 -55.488 1.00 47.00 107 LYS A C 1
ATOM 907 O O . LYS A 1 107 ? 17.375 -22.437 -56.163 1.00 47.00 107 LYS A O 1
ATOM 912 N N . GLY A 1 108 ? 16.739 -21.567 -54.188 1.00 36.47 108 GLY A N 1
ATOM 913 C CA . GLY A 1 108 ? 16.617 -22.824 -53.452 1.00 36.47 108 GLY A CA 1
ATOM 914 C C . GLY A 1 108 ? 15.186 -22.975 -52.959 1.00 36.47 108 GLY A C 1
ATOM 915 O O . GLY A 1 108 ? 14.791 -22.283 -52.026 1.00 36.47 108 GLY A O 1
ATOM 916 N N . GLU A 1 109 ? 14.419 -23.829 -53.633 1.00 43.25 109 GLU A N 1
ATOM 917 C CA . GLU A 1 109 ? 13.129 -24.336 -53.164 1.00 43.25 109 GLU A CA 1
ATOM 918 C C . GLU A 1 109 ? 13.365 -25.132 -51.875 1.00 43.25 109 GLU A C 1
ATOM 920 O O . GLU A 1 109 ? 14.056 -26.150 -51.881 1.00 43.25 109 GLU A O 1
ATOM 925 N N . ALA A 1 110 ? 12.829 -24.632 -50.765 1.00 36.19 110 ALA A N 1
ATOM 926 C CA . ALA A 1 110 ? 12.641 -25.403 -49.550 1.00 36.19 110 ALA A CA 1
ATOM 927 C C . ALA A 1 110 ? 11.167 -25.811 -49.528 1.00 36.19 110 ALA A C 1
ATOM 929 O O . ALA A 1 110 ? 10.291 -24.959 -49.389 1.00 36.19 110 ALA A O 1
ATOM 930 N N . GLU A 1 111 ? 10.911 -27.098 -49.749 1.00 39.59 111 GLU A N 1
ATOM 931 C CA . GLU A 1 111 ? 9.609 -27.720 -49.528 1.00 39.59 111 GLU A CA 1
ATOM 932 C C . GLU A 1 111 ? 9.261 -27.583 -48.037 1.00 39.59 111 GLU A C 1
ATOM 934 O O . GLU A 1 111 ? 9.829 -28.268 -47.185 1.00 39.59 111 GLU A O 1
ATOM 939 N N . GLU A 1 112 ? 8.366 -26.648 -47.715 1.00 39.88 112 GLU A N 1
ATOM 940 C CA . GLU A 1 112 ? 7.697 -26.578 -46.417 1.00 39.88 112 GLU A CA 1
ATOM 941 C C . GLU A 1 112 ? 6.636 -27.681 -46.385 1.00 39.88 112 GLU A C 1
ATOM 943 O O . GLU A 1 112 ? 5.639 -27.635 -47.104 1.00 39.88 112 GLU A O 1
ATOM 948 N N . SER A 1 113 ? 6.875 -28.715 -45.578 1.00 38.16 113 SER A N 1
ATOM 949 C CA . SER A 1 113 ? 5.838 -29.674 -45.222 1.00 38.16 113 SER A CA 1
ATOM 950 C C . SER A 1 113 ? 4.831 -28.976 -44.306 1.00 38.16 113 SER A C 1
ATOM 952 O O . SER A 1 113 ? 5.109 -28.763 -43.123 1.00 38.16 113 SER A O 1
ATOM 954 N N . ASP A 1 114 ? 3.672 -28.629 -44.860 1.00 41.75 114 ASP A N 1
ATOM 955 C CA . ASP A 1 114 ? 2.483 -28.202 -44.123 1.00 41.75 114 ASP A CA 1
ATOM 956 C C . ASP A 1 114 ? 1.955 -29.364 -43.261 1.00 41.75 114 ASP A C 1
ATOM 958 O O . ASP A 1 114 ? 1.025 -30.083 -43.624 1.00 41.75 114 ASP A O 1
ATOM 962 N N . GLU A 1 115 ? 2.560 -29.575 -42.093 1.00 53.22 115 GLU A N 1
ATOM 963 C CA . GLU A 1 115 ? 1.928 -30.314 -40.998 1.00 53.22 115 GLU A CA 1
ATOM 964 C C . GLU A 1 115 ? 1.041 -29.337 -40.219 1.00 53.22 115 GLU A C 1
ATOM 966 O O . GLU A 1 115 ? 1.374 -28.838 -39.141 1.00 53.22 115 GLU A O 1
ATOM 971 N N . GLU A 1 116 ? -0.100 -29.029 -40.836 1.00 54.00 116 GLU A N 1
ATOM 972 C CA . GLU A 1 116 ? -1.201 -28.262 -40.268 1.00 54.00 116 GLU A CA 1
ATOM 973 C C . GLU A 1 116 ? -1.681 -28.955 -38.979 1.00 54.00 116 GLU A C 1
ATOM 975 O O . GLU A 1 116 ? -2.218 -30.064 -38.988 1.00 54.00 116 GLU A O 1
ATOM 980 N N . TRP A 1 117 ? -1.411 -28.325 -37.833 1.00 66.88 117 TRP A N 1
ATOM 981 C CA . TRP A 1 117 ? -1.764 -28.835 -36.509 1.00 66.88 117 TRP A CA 1
ATOM 982 C C . TRP A 1 117 ? -3.289 -28.958 -36.373 1.00 66.88 117 TRP A C 1
ATOM 984 O O . TRP A 1 117 ? -3.988 -27.986 -36.082 1.00 66.88 117 TRP A O 1
ATOM 994 N N . THR A 1 118 ? -3.818 -30.169 -36.545 1.00 53.28 118 THR A N 1
ATOM 995 C CA . THR A 1 118 ? -5.226 -30.483 -36.288 1.00 53.28 118 THR A CA 1
ATOM 996 C C . THR A 1 118 ? -5.456 -30.535 -34.777 1.00 53.28 118 THR A C 1
ATOM 998 O O . THR A 1 118 ? -5.091 -31.507 -34.109 1.00 53.28 118 THR A O 1
ATOM 1001 N N . GLY A 1 119 ? -6.009 -29.452 -34.227 1.00 47.91 119 GLY A N 1
ATOM 1002 C CA . GLY A 1 119 ? -6.370 -29.330 -32.815 1.00 47.91 119 GLY A CA 1
ATOM 1003 C C . GLY A 1 119 ? -7.218 -30.507 -32.328 1.00 47.91 119 GLY A C 1
ATOM 1004 O O . GLY A 1 119 ? -8.039 -31.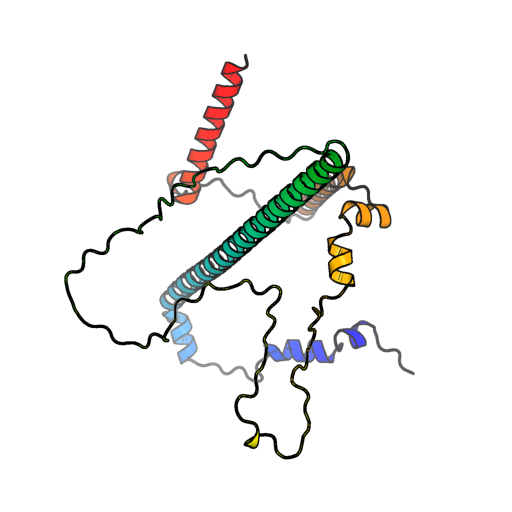035 -33.069 1.00 47.91 119 GLY A O 1
ATOM 1005 N N . PHE A 1 120 ? -6.951 -30.925 -31.087 1.00 48.66 120 PHE A N 1
ATOM 1006 C CA . PHE A 1 120 ? -7.535 -32.072 -30.386 1.00 48.66 120 PHE A CA 1
ATOM 1007 C C . PHE A 1 120 ? -8.968 -32.410 -30.823 1.00 48.66 120 PHE A C 1
ATOM 1009 O O . PHE A 1 120 ? -9.879 -31.612 -30.622 1.00 48.66 120 PHE A O 1
ATOM 1016 N N . GLY A 1 121 ? -9.134 -33.610 -31.388 1.00 42.78 121 GLY A N 1
ATOM 1017 C CA . GLY A 1 121 ? -10.416 -34.146 -31.830 1.00 42.78 121 GLY A CA 1
ATOM 1018 C C . GLY A 1 121 ? -11.469 -34.125 -30.725 1.00 42.78 121 GLY A C 1
ATOM 1019 O O . GLY A 1 121 ? -11.257 -34.636 -29.624 1.00 42.78 121 GLY A O 1
ATOM 1020 N N . GLU A 1 122 ? -12.595 -33.513 -31.063 1.00 40.41 122 GLU A N 1
ATOM 1021 C CA . GLU A 1 122 ? -13.820 -33.451 -30.285 1.00 40.41 122 GLU A CA 1
ATOM 1022 C C . GLU A 1 122 ? -14.609 -34.749 -30.528 1.00 40.41 122 GLU A C 1
ATOM 1024 O O . GLU A 1 122 ? -15.200 -34.953 -31.587 1.00 40.41 122 GLU A O 1
ATOM 1029 N N . GLU A 1 123 ? -14.557 -35.674 -29.566 1.00 41.34 123 GLU A N 1
ATOM 1030 C CA . GLU A 1 123 ? -15.509 -36.785 -29.477 1.00 41.34 123 GLU A CA 1
ATOM 1031 C C . GLU A 1 123 ? -16.799 -36.260 -28.840 1.00 41.34 123 GLU A C 1
ATOM 1033 O O . GLU A 1 123 ? -16.868 -35.966 -27.645 1.00 41.34 123 GLU A O 1
ATOM 1038 N N . GLU A 1 124 ? -17.814 -36.115 -29.684 1.00 42.19 124 GLU A N 1
ATOM 1039 C CA . GLU A 1 124 ? -19.174 -35.739 -29.335 1.00 42.19 124 GLU A CA 1
ATOM 1040 C C . GLU A 1 124 ? -19.929 -36.956 -28.768 1.00 42.19 124 GLU A C 1
ATOM 1042 O O . GLU A 1 124 ? -20.191 -37.904 -29.499 1.00 42.19 124 GLU A O 1
ATOM 1047 N N . GLU A 1 125 ? -20.338 -36.916 -27.492 1.00 36.53 125 GLU A N 1
ATOM 1048 C CA . GLU A 1 125 ? -21.581 -37.552 -27.023 1.00 36.53 125 GLU A CA 1
ATOM 1049 C C . GLU A 1 125 ? -22.180 -36.803 -25.812 1.00 36.53 125 GLU A C 1
ATOM 1051 O O . GLU A 1 125 ? -21.594 -36.755 -24.731 1.00 36.53 125 GLU A O 1
ATOM 1056 N N . GLY A 1 126 ? -23.415 -36.302 -25.976 1.00 34.94 126 GLY A N 1
ATOM 1057 C CA . GLY A 1 126 ? -24.430 -36.316 -24.909 1.00 34.94 126 GLY A CA 1
ATOM 1058 C C . GLY A 1 126 ? -24.904 -34.976 -24.317 1.00 34.94 126 GLY A C 1
ATOM 1059 O O . GLY A 1 126 ? -24.349 -34.495 -23.336 1.00 34.94 126 GLY A O 1
ATOM 1060 N N . LYS A 1 127 ? -26.018 -34.463 -24.871 1.00 33.88 127 LYS A N 1
ATOM 1061 C CA . LYS A 1 127 ? -27.034 -33.498 -24.352 1.00 33.88 127 LYS A CA 1
ATOM 1062 C C . LYS A 1 127 ? -27.130 -33.412 -22.805 1.00 33.88 127 LYS A C 1
ATOM 1064 O O . LYS A 1 127 ? -27.020 -34.433 -22.141 1.00 33.88 127 LYS A O 1
ATOM 1069 N N . GLU A 1 128 ? -27.411 -32.267 -22.163 1.00 29.47 128 GLU A N 1
ATOM 1070 C CA . GLU A 1 128 ? -28.709 -31.560 -22.190 1.00 29.47 128 GLU A CA 1
ATOM 1071 C C . GLU A 1 128 ? -28.653 -30.176 -21.467 1.00 29.47 128 GLU A C 1
ATOM 1073 O O . GLU A 1 128 ? -28.050 -30.045 -20.404 1.00 29.47 128 GLU A O 1
ATOM 1078 N N . ASP A 1 129 ? -29.326 -29.188 -22.076 1.00 34.72 129 ASP A N 1
ATOM 1079 C CA . ASP A 1 129 ? -29.951 -27.942 -21.581 1.00 34.72 129 ASP A CA 1
ATOM 1080 C C . ASP A 1 129 ? -29.204 -26.865 -20.761 1.00 34.72 129 ASP A C 1
ATOM 1082 O O . ASP A 1 129 ? -28.881 -27.010 -19.583 1.00 34.72 129 ASP A O 1
ATOM 1086 N N . GLY A 1 130 ? -29.143 -25.658 -21.347 1.00 32.50 130 GLY A N 1
ATOM 1087 C CA . GLY A 1 130 ? -28.828 -24.421 -20.625 1.00 32.50 130 GLY A CA 1
ATOM 1088 C C . GLY A 1 130 ? -28.739 -23.171 -21.503 1.00 32.50 130 GLY A C 1
ATOM 1089 O O . GLY A 1 130 ? -27.659 -22.641 -21.716 1.00 32.50 130 GLY A O 1
ATOM 1090 N N . LYS A 1 131 ? -29.889 -22.714 -22.006 1.00 41.75 131 LYS A N 1
ATOM 1091 C CA . LYS A 1 131 ? -30.147 -21.416 -22.657 1.00 41.75 131 LYS A CA 1
ATOM 1092 C C . LYS A 1 131 ? -29.353 -20.258 -22.024 1.00 41.75 131 LYS A C 1
ATOM 1094 O O . LYS A 1 131 ? -29.519 -20.051 -20.831 1.00 41.75 131 LYS A O 1
ATOM 1099 N N . ASP A 1 132 ? -28.579 -19.513 -22.824 1.00 29.62 132 ASP A N 1
ATOM 1100 C CA . ASP A 1 132 ? -28.469 -18.041 -22.807 1.00 29.62 132 ASP A CA 1
ATOM 1101 C C . ASP A 1 132 ? -27.567 -17.536 -23.959 1.00 29.62 132 ASP A C 1
ATOM 1103 O O . ASP A 1 132 ? -26.525 -18.112 -24.248 1.00 29.62 132 ASP A O 1
ATOM 1107 N N . ASN A 1 133 ? -28.037 -16.480 -24.636 1.00 46.56 133 ASN A N 1
ATOM 1108 C CA . ASN A 1 133 ? -27.507 -15.826 -25.844 1.00 46.56 133 ASN A CA 1
ATOM 1109 C C . ASN A 1 133 ? -25.976 -15.859 -26.026 1.00 46.56 133 ASN A C 1
ATOM 1111 O O . ASN A 1 133 ? -25.250 -15.228 -25.256 1.00 46.56 133 ASN A O 1
ATOM 1115 N N . ALA A 1 134 ? -25.529 -16.481 -27.118 1.00 32.78 134 ALA A N 1
ATOM 1116 C CA . ALA A 1 134 ? -24.206 -16.283 -27.694 1.00 32.78 134 ALA A CA 1
ATOM 1117 C C . ALA A 1 134 ? -24.369 -15.488 -28.995 1.00 32.78 134 ALA A C 1
ATOM 1119 O O . ALA A 1 134 ? -25.115 -15.892 -29.887 1.00 32.78 134 ALA A O 1
ATOM 1120 N N . ASP A 1 135 ? -23.732 -14.323 -29.009 1.00 40.81 135 ASP A N 1
ATOM 1121 C CA . ASP A 1 135 ? -23.492 -13.479 -30.174 1.00 40.81 135 ASP A CA 1
ATOM 1122 C C . ASP A 1 135 ? -22.775 -14.321 -31.242 1.00 40.81 135 ASP A C 1
ATOM 1124 O O . ASP A 1 135 ? -21.940 -15.166 -30.916 1.00 40.81 135 ASP A O 1
ATOM 1128 N N . GLU A 1 136 ? -23.165 -14.149 -32.497 1.00 49.53 136 GLU A N 1
ATOM 1129 C CA . GLU A 1 136 ? -22.631 -14.882 -33.642 1.00 49.53 136 GLU A CA 1
ATOM 1130 C C . GLU A 1 136 ? -21.206 -14.383 -33.938 1.00 49.53 136 GLU A C 1
ATOM 1132 O O . GLU A 1 136 ? -20.993 -13.494 -34.758 1.00 49.53 136 GLU A O 1
ATOM 1137 N N . ASP A 1 137 ? -20.228 -14.925 -33.207 1.00 42.09 137 ASP A N 1
ATOM 1138 C CA . ASP A 1 137 ? -18.798 -14.723 -33.437 1.00 42.09 137 ASP A CA 1
ATOM 1139 C C . ASP A 1 137 ? -18.388 -15.486 -34.708 1.00 42.09 137 ASP A C 1
ATOM 1141 O O . ASP A 1 137 ? -18.011 -16.655 -34.679 1.00 42.09 137 ASP A O 1
ATOM 1145 N N . THR A 1 138 ? -18.486 -14.822 -35.857 1.00 50.62 138 THR A N 1
ATOM 1146 C CA . THR A 1 138 ? -17.816 -15.262 -37.085 1.00 50.62 138 THR A CA 1
ATOM 1147 C C . THR A 1 138 ? -16.298 -15.210 -36.885 1.00 50.62 138 THR A C 1
ATOM 1149 O O . THR A 1 138 ? -15.767 -14.155 -36.528 1.00 50.62 138 THR A O 1
ATOM 1152 N N . ASP A 1 139 ? -15.610 -16.328 -37.140 1.00 48.22 139 ASP A N 1
ATOM 1153 C CA . ASP A 1 139 ? -14.164 -16.551 -36.971 1.00 48.22 139 ASP A CA 1
ATOM 1154 C C . ASP A 1 139 ? -13.275 -15.691 -37.898 1.00 48.22 139 ASP A C 1
ATOM 1156 O O . ASP A 1 139 ? -12.558 -16.192 -38.767 1.00 48.22 139 ASP A O 1
ATOM 1160 N N . GLU A 1 140 ? -13.276 -14.372 -37.716 1.00 59.94 140 GLU A N 1
ATOM 1161 C CA . GLU A 1 140 ? -12.249 -13.507 -38.294 1.00 59.94 140 GLU A CA 1
ATOM 1162 C C . GLU A 1 140 ? -11.098 -13.305 -37.292 1.00 59.94 140 GLU A C 1
ATOM 1164 O O . GLU A 1 140 ? -11.324 -12.933 -36.136 1.00 59.94 140 GLU A O 1
ATOM 1169 N N . PRO A 1 141 ? -9.827 -13.502 -37.693 1.00 54.12 141 PRO A N 1
ATOM 1170 C CA . PRO A 1 141 ? -8.700 -13.325 -36.786 1.00 54.12 141 PRO A CA 1
ATOM 1171 C C . PRO A 1 141 ? -8.613 -11.865 -36.318 1.00 54.12 141 PRO A C 1
ATOM 1173 O O . PRO A 1 141 ? -8.472 -10.940 -37.124 1.00 54.12 141 PRO A O 1
ATOM 1176 N N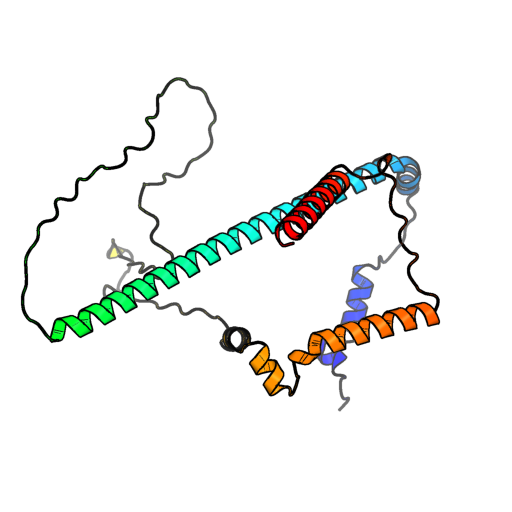 . VAL A 1 142 ? -8.651 -11.656 -34.997 1.00 58.06 142 VAL A N 1
ATOM 1177 C CA . VAL A 1 142 ? -8.586 -10.336 -34.347 1.00 58.06 142 VAL A CA 1
ATOM 1178 C C . VAL A 1 142 ? -7.263 -9.635 -34.686 1.00 58.06 142 VAL A C 1
ATOM 1180 O O . VAL A 1 142 ? -6.231 -9.848 -34.047 1.00 58.06 142 VAL A O 1
ATOM 1183 N N . LYS A 1 143 ? -7.281 -8.766 -35.703 1.00 52.19 143 LYS A N 1
ATOM 1184 C CA . LYS A 1 143 ? -6.156 -7.885 -36.052 1.00 52.19 143 LYS A CA 1
ATOM 1185 C C . LYS A 1 143 ? -5.943 -6.845 -34.945 1.00 52.19 143 LYS A C 1
ATOM 1187 O O . LYS A 1 143 ? -6.884 -6.219 -34.465 1.00 52.19 143 LYS A O 1
ATOM 1192 N N . GLY A 1 144 ? -4.686 -6.664 -34.535 1.00 55.75 144 GLY A N 1
ATOM 1193 C CA . GLY A 1 144 ? -4.300 -5.788 -33.427 1.00 55.75 144 GLY A CA 1
ATOM 1194 C C . GLY A 1 144 ? -4.734 -4.322 -33.588 1.00 55.75 144 GLY A C 1
ATOM 1195 O O . GLY A 1 144 ? -4.648 -3.733 -34.660 1.00 55.75 144 GLY A O 1
ATOM 1196 N N . ILE A 1 145 ? -5.136 -3.720 -32.467 1.00 57.66 145 ILE A N 1
ATOM 1197 C CA . ILE A 1 145 ? -5.706 -2.366 -32.288 1.00 57.66 145 ILE A CA 1
ATOM 1198 C C . ILE A 1 145 ? -4.815 -1.171 -32.684 1.00 57.66 145 ILE A C 1
ATOM 1200 O O . ILE A 1 145 ? -5.253 -0.031 -32.556 1.00 57.66 145 ILE A O 1
ATOM 1204 N N . LEU A 1 146 ? -3.574 -1.373 -33.135 1.00 57.97 146 LEU A N 1
ATOM 1205 C CA . LEU A 1 146 ? -2.604 -0.271 -33.221 1.00 57.97 146 LEU A CA 1
ATOM 1206 C C . LEU A 1 146 ? -2.671 0.544 -34.527 1.00 57.97 146 LEU A C 1
ATOM 1208 O O . LEU A 1 146 ? -2.039 1.586 -34.632 1.00 57.97 146 LEU A O 1
ATOM 1212 N N . SER A 1 147 ? -3.448 0.115 -35.521 1.00 47.31 147 SER A N 1
ATOM 1213 C CA . SER A 1 147 ? -3.803 0.952 -36.680 1.00 47.31 147 SER A CA 1
ATOM 1214 C C . SER A 1 147 ? -4.997 0.353 -37.414 1.00 47.31 147 SER A C 1
ATOM 1216 O O . SER A 1 147 ? -4.870 -0.319 -38.437 1.00 47.31 147 SER A O 1
ATOM 1218 N N . ARG A 1 148 ? -6.196 0.576 -36.872 1.00 53.03 148 ARG A N 1
ATOM 1219 C CA . ARG A 1 148 ? -7.424 0.182 -37.561 1.00 53.03 148 ARG A CA 1
ATOM 1220 C C . ARG A 1 148 ? -7.754 1.241 -38.615 1.00 53.03 148 ARG A C 1
ATOM 1222 O O . ARG A 1 148 ? -8.253 2.309 -38.283 1.00 53.03 148 ARG A O 1
ATOM 1229 N N . LYS A 1 149 ? -7.450 0.958 -39.885 1.00 52.78 149 LYS A N 1
ATOM 1230 C CA . LYS A 1 149 ? -8.043 1.689 -41.012 1.00 52.78 149 LYS A CA 1
ATOM 1231 C C . LYS A 1 149 ? -9.458 1.158 -41.205 1.00 52.78 149 LYS A C 1
ATOM 1233 O O . LYS A 1 149 ? -9.639 0.075 -41.755 1.00 52.78 149 LYS A O 1
ATOM 1238 N N . GLU A 1 150 ? -10.445 1.880 -40.698 1.00 53.69 150 GLU A N 1
ATOM 1239 C CA . GLU A 1 150 ? -11.847 1.591 -40.992 1.00 53.69 150 GLU A CA 1
ATOM 1240 C C . GLU A 1 150 ? -12.224 2.322 -42.280 1.00 53.69 150 GLU A C 1
ATOM 1242 O O . GLU A 1 150 ? -12.239 3.550 -42.327 1.00 53.69 150 GLU A O 1
ATOM 1247 N N . VAL A 1 151 ? -12.469 1.560 -43.346 1.00 57.91 151 VAL A N 1
ATOM 1248 C CA . VAL A 1 151 ? -12.948 2.100 -44.621 1.00 57.91 151 VAL A CA 1
ATOM 1249 C C . VAL A 1 151 ? -14.469 2.063 -44.586 1.00 57.91 151 VAL A C 1
ATOM 1251 O O . VAL A 1 151 ? -15.070 0.997 -44.707 1.00 57.91 151 VAL A O 1
ATOM 1254 N N . TYR A 1 152 ? -15.087 3.226 -44.407 1.00 59.03 152 TYR A N 1
ATOM 1255 C CA . TYR A 1 152 ? -16.536 3.367 -44.464 1.00 59.03 152 TYR A CA 1
ATOM 1256 C C . TYR A 1 152 ? -16.972 3.441 -45.929 1.00 59.03 152 TYR A C 1
ATOM 1258 O O . TYR A 1 152 ? -16.733 4.441 -46.604 1.00 59.03 152 TYR A O 1
ATOM 1266 N N . LYS A 1 153 ? -17.593 2.371 -46.432 1.00 59.25 153 LYS A N 1
ATOM 1267 C CA . LYS A 1 153 ? -18.264 2.373 -47.735 1.00 59.25 153 LYS A CA 1
ATOM 1268 C C . LYS A 1 153 ? -19.722 2.752 -47.510 1.00 59.25 153 LYS A C 1
ATOM 1270 O O . LYS A 1 153 ? -20.397 2.153 -46.682 1.00 59.25 153 LYS A O 1
ATOM 1275 N N . VAL A 1 154 ? -20.188 3.779 -48.210 1.00 62.06 154 VAL A N 1
ATOM 1276 C CA . VAL A 1 154 ? -21.616 4.100 -48.255 1.00 62.06 154 VAL A CA 1
ATOM 1277 C C . VAL A 1 154 ? -22.213 3.238 -49.360 1.00 62.06 154 VAL A C 1
ATOM 1279 O O . VAL A 1 154 ? -21.972 3.503 -50.538 1.00 62.06 154 VAL A O 1
ATOM 1282 N N . ASP A 1 155 ? -22.922 2.179 -48.979 1.00 58.06 155 ASP A N 1
ATOM 1283 C CA . ASP A 1 155 ? -23.443 1.198 -49.937 1.00 58.06 155 ASP A CA 1
ATOM 1284 C C . ASP A 1 155 ? -24.652 1.736 -50.730 1.00 58.06 155 ASP A C 1
ATOM 1286 O O . ASP A 1 155 ? -24.798 1.411 -51.908 1.00 58.06 155 ASP A O 1
ATOM 1290 N N . ASP A 1 156 ? -25.428 2.667 -50.157 1.00 61.22 156 ASP A N 1
ATOM 1291 C CA . ASP A 1 156 ? -26.610 3.261 -50.793 1.00 61.22 156 ASP A CA 1
ATOM 1292 C C . ASP A 1 156 ? -26.464 4.774 -51.012 1.00 61.22 156 ASP A C 1
ATOM 1294 O O . ASP A 1 156 ? -26.427 5.573 -50.072 1.00 61.22 156 ASP A O 1
ATOM 1298 N N . LYS A 1 157 ? -26.427 5.191 -52.284 1.00 56.91 157 LYS A N 1
ATOM 1299 C CA . LYS A 1 157 ? -26.269 6.603 -52.686 1.00 56.91 157 LYS A CA 1
ATOM 1300 C C . LYS A 1 157 ? -27.508 7.465 -52.427 1.00 56.91 157 LYS A C 1
ATOM 1302 O O . LYS A 1 157 ? -27.388 8.682 -52.352 1.00 56.91 157 LYS A O 1
ATOM 1307 N N . ASP A 1 158 ? -28.672 6.847 -52.249 1.00 60.31 158 ASP A N 1
ATOM 1308 C CA . ASP A 1 158 ? -29.950 7.559 -52.124 1.00 60.31 158 ASP A CA 1
ATOM 1309 C C . ASP A 1 158 ? -30.209 8.089 -50.700 1.00 60.31 158 ASP A C 1
ATOM 1311 O O . ASP A 1 158 ? -31.044 8.972 -50.502 1.00 60.31 158 ASP A O 1
ATOM 1315 N N . VAL A 1 159 ? -29.465 7.602 -49.697 1.00 62.56 159 VAL A N 1
ATOM 1316 C CA . VAL A 1 159 ? -29.600 8.033 -48.291 1.00 62.56 159 VAL A CA 1
ATOM 1317 C C . VAL A 1 159 ? -28.895 9.375 -48.031 1.00 62.56 159 VAL A C 1
ATOM 1319 O O . VAL A 1 159 ? -29.175 10.043 -47.036 1.00 62.56 159 VAL A O 1
ATOM 1322 N N . LEU A 1 160 ? -28.016 9.813 -48.942 1.00 54.81 160 LEU A N 1
ATOM 1323 C CA . LEU A 1 160 ? -27.142 10.975 -48.756 1.00 54.81 160 LEU A CA 1
ATOM 1324 C C . LEU A 1 160 ? -27.512 12.204 -49.609 1.00 54.81 160 LEU A C 1
ATOM 1326 O O . LEU A 1 160 ? -26.683 13.090 -49.768 1.00 54.81 160 LEU A O 1
ATOM 1330 N N . GLY A 1 161 ? -28.738 12.306 -50.130 1.00 65.38 161 GLY A N 1
ATOM 1331 C CA . GLY A 1 161 ? -29.229 13.510 -50.826 1.00 65.38 161 GLY A CA 1
ATOM 1332 C C . GLY A 1 161 ? -28.247 14.127 -51.848 1.00 65.38 161 GLY A C 1
ATOM 1333 O O . GLY A 1 161 ? -27.586 13.415 -52.592 1.00 65.38 161 GLY A O 1
ATOM 1334 N N . ASP A 1 162 ? -28.152 15.462 -51.879 1.00 58.59 162 ASP A N 1
ATOM 1335 C CA . ASP A 1 162 ? -27.365 16.244 -52.862 1.00 58.59 162 ASP A CA 1
ATOM 1336 C C . ASP A 1 162 ? -25.886 16.469 -52.461 1.00 58.59 162 ASP A C 1
ATOM 1338 O O . ASP A 1 162 ? -25.172 17.275 -53.065 1.00 58.59 162 ASP A O 1
ATOM 1342 N N . ALA A 1 163 ? -25.403 15.810 -51.402 1.00 59.72 163 ALA A N 1
ATOM 1343 C CA . ALA A 1 163 ? -24.048 16.024 -50.902 1.00 59.72 163 ALA A CA 1
ATOM 1344 C C . ALA A 1 163 ? -23.033 15.178 -51.689 1.00 59.72 163 ALA A C 1
ATOM 1346 O O . ALA A 1 163 ? -22.907 13.972 -51.483 1.00 59.72 163 ALA A O 1
ATOM 1347 N N . ILE A 1 164 ? -22.274 15.827 -52.576 1.00 57.50 164 ILE A N 1
ATOM 1348 C CA . ILE A 1 164 ? -21.147 15.214 -53.292 1.00 57.50 164 ILE A CA 1
ATOM 1349 C C . ILE A 1 164 ? -20.010 14.988 -52.287 1.00 57.50 164 ILE A C 1
ATOM 1351 O O . ILE A 1 164 ? -19.242 15.900 -51.982 1.00 57.50 164 ILE A O 1
ATOM 1355 N N . VAL A 1 165 ? -19.928 13.776 -51.742 1.00 56.69 165 VAL A N 1
ATOM 1356 C CA . VAL A 1 165 ? -18.800 13.319 -50.925 1.00 56.69 165 VAL A CA 1
ATOM 1357 C C . VAL A 1 165 ? -17.982 12.353 -51.777 1.00 56.69 165 VAL A C 1
ATOM 1359 O O . VAL A 1 165 ? -18.454 11.270 -52.125 1.00 56.69 165 VAL A O 1
ATOM 1362 N N . ASP A 1 166 ? -16.768 12.757 -52.151 1.00 56.91 166 ASP A N 1
ATOM 1363 C CA . ASP A 1 166 ? -15.823 11.854 -52.803 1.00 56.91 166 ASP A CA 1
ATOM 1364 C C . ASP A 1 166 ? -15.426 10.725 -51.840 1.00 56.91 166 ASP A C 1
ATOM 1366 O O . ASP A 1 166 ? -15.365 10.900 -50.625 1.00 56.91 166 ASP A O 1
ATOM 1370 N N . LYS A 1 167 ? -15.204 9.539 -52.409 1.00 58.16 167 LYS A N 1
ATOM 1371 C CA . LYS A 1 167 ? -15.372 8.210 -51.791 1.00 58.16 167 LYS A CA 1
ATOM 1372 C C . LYS A 1 167 ? -14.544 7.897 -50.535 1.00 58.16 167 LYS A C 1
ATOM 1374 O O . LYS A 1 167 ? -14.745 6.827 -49.968 1.00 58.16 167 LYS A O 1
ATOM 1379 N N . GLU A 1 168 ? -13.614 8.747 -50.109 1.00 55.12 168 GLU A N 1
ATOM 1380 C CA . GLU A 1 168 ? -12.657 8.411 -49.051 1.00 55.12 168 GLU A CA 1
ATOM 1381 C C . GLU A 1 168 ? -12.358 9.634 -48.172 1.00 55.12 168 GLU A C 1
ATOM 1383 O O . GLU A 1 168 ? -11.628 10.544 -48.559 1.00 55.12 168 GLU A O 1
ATOM 1388 N N . THR A 1 169 ? -12.928 9.661 -46.964 1.00 63.88 169 THR A N 1
ATOM 1389 C CA . THR A 1 169 ? -12.580 10.640 -45.923 1.00 63.88 169 THR A CA 1
ATOM 1390 C C . THR A 1 169 ? -11.754 9.954 -44.839 1.00 63.88 169 THR A C 1
ATOM 1392 O O . THR A 1 169 ? -12.277 9.126 -44.092 1.00 63.88 169 THR A O 1
ATOM 1395 N N . GLU A 1 170 ? -10.471 10.295 -44.737 1.00 57.94 170 GLU A N 1
ATOM 1396 C CA . GLU A 1 170 ? -9.565 9.754 -43.719 1.00 57.94 170 GLU A CA 1
ATOM 1397 C C . GLU A 1 170 ? -9.542 10.651 -42.471 1.00 57.94 170 GLU A C 1
ATOM 1399 O O . GLU A 1 170 ? -9.392 11.870 -42.566 1.00 57.94 170 GLU A O 1
ATOM 1404 N N . VAL A 1 171 ? -9.662 10.052 -41.281 1.00 54.78 171 VAL A N 1
ATOM 1405 C CA . VAL A 1 171 ? -9.535 10.756 -39.995 1.00 54.78 171 VAL A CA 1
ATOM 1406 C C . VAL A 1 171 ? -8.394 10.128 -39.198 1.00 54.78 171 VAL A C 1
ATOM 1408 O O . VAL A 1 171 ? -8.442 8.949 -38.850 1.00 54.78 171 VAL A O 1
ATOM 1411 N N . VAL A 1 172 ? -7.362 10.921 -38.899 1.00 65.50 172 VAL A N 1
ATOM 1412 C CA . VAL A 1 172 ? -6.209 10.516 -38.081 1.00 65.50 172 VAL A CA 1
ATOM 1413 C C . VAL A 1 172 ? -6.473 10.905 -36.629 1.00 65.50 172 VAL A C 1
ATOM 1415 O O . VAL A 1 172 ? -6.678 12.079 -36.326 1.00 65.50 172 VAL A O 1
ATOM 1418 N N . ILE A 1 173 ? -6.471 9.928 -35.722 1.00 57.62 173 ILE A N 1
ATOM 1419 C CA . ILE A 1 173 ? -6.669 10.160 -34.287 1.00 57.62 173 ILE A CA 1
ATOM 1420 C C . ILE A 1 173 ? -5.321 9.998 -33.583 1.00 57.62 173 ILE A C 1
ATOM 1422 O O . ILE A 1 173 ? -4.820 8.885 -33.435 1.00 57.62 173 ILE A O 1
ATOM 1426 N N . GLU A 1 174 ? -4.733 11.111 -33.145 1.00 62.44 174 GLU A N 1
ATOM 1427 C CA . GLU A 1 174 ? -3.515 11.118 -32.330 1.00 62.44 174 GLU A CA 1
ATOM 1428 C C . GLU A 1 174 ? -3.840 10.937 -30.836 1.00 62.44 174 GLU A C 1
ATOM 1430 O O . GLU A 1 174 ? -4.848 11.428 -30.321 1.00 62.44 174 GLU A O 1
ATOM 1435 N N . SER A 1 175 ? -2.970 10.230 -30.113 1.00 65.88 175 SER A N 1
ATOM 1436 C CA . SER A 1 175 ? -3.087 10.022 -28.668 1.00 65.88 175 SER A CA 1
ATOM 1437 C C . SER A 1 175 ? -2.815 11.316 -27.890 1.00 65.88 175 SER A C 1
ATOM 1439 O O . SER A 1 175 ? -1.717 11.862 -27.963 1.00 65.88 175 SER A O 1
ATOM 1441 N N . LEU A 1 176 ? -3.774 11.755 -27.068 1.00 64.19 176 LEU A N 1
ATOM 1442 C CA . LEU A 1 176 ? -3.702 12.933 -26.179 1.00 64.19 176 LEU A CA 1
ATOM 1443 C C . LEU A 1 176 ? -2.753 12.772 -24.967 1.00 64.19 176 LEU A C 1
ATOM 1445 O O . LEU A 1 176 ? -2.929 13.442 -23.944 1.00 64.19 176 LEU A O 1
ATOM 1449 N N . ASP A 1 177 ? -1.763 11.882 -25.035 1.00 69.62 177 ASP A N 1
ATOM 1450 C CA . ASP A 1 177 ? -0.832 11.695 -23.927 1.00 69.62 177 ASP A CA 1
ATOM 1451 C C . ASP A 1 177 ? 0.044 12.937 -23.759 1.00 69.62 177 ASP A C 1
ATOM 1453 O O . ASP A 1 177 ? 0.682 13.431 -24.689 1.00 69.62 177 ASP A O 1
ATOM 1457 N N . ASN A 1 178 ? 0.046 13.473 -22.538 1.00 66.81 178 ASN A N 1
ATOM 1458 C CA . ASN A 1 178 ? 0.730 14.718 -22.234 1.00 66.81 178 ASN A CA 1
ATOM 1459 C C . ASN A 1 178 ? 2.246 14.542 -22.472 1.00 66.81 178 ASN A C 1
ATOM 1461 O O . ASN A 1 178 ? 2.877 13.748 -21.771 1.00 66.81 178 ASN A O 1
ATOM 1465 N N . PRO A 1 179 ? 2.878 15.306 -23.380 1.00 64.50 179 PRO A N 1
ATOM 1466 C CA . PRO A 1 179 ? 4.308 15.172 -23.671 1.00 64.50 179 PRO A CA 1
ATOM 1467 C C . PRO A 1 179 ? 5.195 15.416 -22.437 1.00 64.50 179 PRO A C 1
ATOM 1469 O O . PRO A 1 179 ? 6.345 14.980 -22.383 1.00 64.50 179 PRO A O 1
ATOM 1472 N N . TYR A 1 180 ? 4.664 16.076 -21.400 1.00 63.00 180 TYR A N 1
ATOM 1473 C CA . TYR A 1 180 ? 5.354 16.207 -20.121 1.00 63.00 180 TYR A CA 1
ATOM 1474 C C . TYR A 1 180 ? 5.433 14.894 -19.335 1.00 63.00 180 TYR A C 1
ATOM 1476 O O . TYR A 1 180 ? 6.443 14.663 -18.675 1.00 63.00 180 TYR A O 1
ATOM 1484 N N . THR A 1 181 ? 4.419 14.024 -19.374 1.00 62.12 181 THR A N 1
ATOM 1485 C CA . THR A 1 181 ? 4.436 12.772 -18.596 1.00 62.12 181 THR A CA 1
ATOM 1486 C C . THR A 1 181 ? 5.382 11.750 -19.214 1.00 62.12 181 THR A C 1
ATOM 1488 O O . THR A 1 181 ? 6.136 11.119 -18.477 1.00 62.12 181 THR A O 1
ATOM 1491 N N . THR A 1 182 ? 5.433 11.668 -20.547 1.00 61.72 182 THR A N 1
ATOM 1492 C CA . THR A 1 182 ? 6.363 10.803 -21.294 1.00 61.72 182 THR A CA 1
ATOM 1493 C C . THR A 1 182 ? 7.824 11.245 -21.132 1.00 61.72 182 THR A C 1
ATOM 1495 O O . THR A 1 182 ? 8.713 10.410 -20.947 1.00 61.72 182 THR A O 1
ATOM 1498 N N . ALA A 1 183 ? 8.081 12.559 -21.101 1.00 60.75 183 ALA A N 1
ATOM 1499 C CA . ALA A 1 183 ? 9.404 13.126 -20.833 1.00 60.75 183 ALA A CA 1
ATOM 1500 C C . ALA A 1 183 ? 9.874 12.931 -19.379 1.00 60.75 183 ALA A C 1
ATOM 1502 O O . ALA A 1 183 ? 11.069 12.787 -19.124 1.00 60.75 183 ALA A O 1
ATOM 1503 N N . ILE A 1 184 ? 8.958 12.936 -18.405 1.00 61.03 184 ILE A N 1
ATOM 1504 C CA . ILE A 1 184 ? 9.284 12.666 -16.995 1.00 61.03 184 ILE A CA 1
ATOM 1505 C C . ILE A 1 184 ? 9.651 11.194 -16.800 1.00 61.03 184 ILE A C 1
ATOM 1507 O O . ILE A 1 184 ? 10.588 10.904 -16.064 1.00 61.03 184 ILE A O 1
ATOM 1511 N N . THR A 1 185 ? 8.955 10.274 -17.471 1.00 62.41 185 THR A N 1
ATOM 1512 C CA . THR A 1 185 ? 9.272 8.841 -17.415 1.00 62.41 185 THR A CA 1
ATOM 1513 C C . THR A 1 185 ? 10.566 8.480 -18.145 1.00 62.41 185 THR A C 1
ATOM 1515 O O . THR A 1 185 ? 11.249 7.552 -17.723 1.00 62.41 185 THR A O 1
ATOM 1518 N N . SER A 1 186 ? 10.929 9.202 -19.213 1.00 60.22 186 SER A N 1
ATOM 1519 C CA . SER A 1 186 ? 12.146 8.936 -19.997 1.00 60.22 186 SER A CA 1
ATOM 1520 C C . SER A 1 186 ? 13.409 9.594 -19.435 1.00 60.22 186 SER A C 1
ATOM 1522 O O . SER A 1 186 ? 14.521 9.148 -19.721 1.00 60.22 186 SER A O 1
ATOM 1524 N N . ARG A 1 187 ? 13.277 10.629 -18.593 1.00 59.28 187 ARG A N 1
ATOM 1525 C CA . ARG A 1 187 ? 14.398 11.159 -17.810 1.00 59.28 187 ARG A CA 1
ATOM 1526 C C . ARG A 1 187 ? 14.695 10.173 -16.690 1.00 59.28 187 ARG A C 1
ATOM 1528 O O . ARG A 1 187 ? 14.010 10.162 -15.671 1.00 59.28 187 ARG A O 1
ATOM 1535 N N . SER A 1 188 ? 15.721 9.350 -16.895 1.00 74.56 188 SER A N 1
ATOM 1536 C CA . SER A 1 188 ? 16.257 8.447 -15.878 1.00 74.56 188 SER A CA 1
ATOM 1537 C C . SER A 1 188 ? 16.315 9.150 -14.516 1.00 74.56 188 SER A C 1
ATOM 1539 O O . SER A 1 188 ? 16.681 10.324 -14.416 1.00 74.56 188 SER A O 1
ATOM 1541 N N . ILE A 1 189 ? 15.928 8.446 -13.450 1.00 79.38 189 ILE A N 1
ATOM 1542 C CA . ILE A 1 189 ? 15.903 8.979 -12.074 1.00 79.38 189 ILE A CA 1
ATOM 1543 C C . ILE A 1 189 ? 17.253 9.625 -11.714 1.00 79.38 189 ILE A C 1
ATOM 1545 O O . ILE A 1 189 ? 17.305 10.636 -11.016 1.00 79.38 189 ILE A O 1
ATOM 1549 N N . GLU A 1 190 ? 18.340 9.102 -12.279 1.00 79.69 190 GLU A N 1
ATOM 1550 C CA . GLU A 1 190 ? 19.687 9.656 -12.191 1.00 79.69 190 GLU A CA 1
ATOM 1551 C C . GLU A 1 190 ? 19.847 11.030 -12.850 1.00 79.69 190 GLU A C 1
ATOM 1553 O O . GLU A 1 190 ? 20.508 11.895 -12.284 1.00 79.69 190 GLU A O 1
ATOM 1558 N N . ALA A 1 191 ? 19.250 11.272 -14.020 1.00 81.81 191 ALA A N 1
ATOM 1559 C CA . ALA A 1 191 ? 19.295 12.571 -14.688 1.00 81.81 191 ALA A CA 1
ATOM 1560 C C . ALA A 1 191 ? 18.522 13.636 -13.897 1.00 81.81 191 ALA A C 1
ATOM 1562 O O . ALA A 1 191 ? 18.997 14.762 -13.744 1.00 81.81 191 ALA A O 1
ATOM 1563 N N . LEU A 1 192 ? 17.366 13.270 -13.330 1.00 83.19 192 LEU A N 1
ATOM 1564 C CA . LEU A 1 192 ? 16.608 14.145 -12.430 1.00 83.19 192 LEU A CA 1
ATOM 1565 C C . LEU A 1 192 ? 17.365 14.409 -11.123 1.00 83.19 192 LEU A C 1
ATOM 1567 O O . LEU A 1 192 ? 17.378 15.541 -10.643 1.00 83.19 192 LEU A O 1
ATOM 1571 N N . ALA A 1 193 ? 18.018 13.396 -10.553 1.00 83.69 193 ALA A N 1
ATOM 1572 C CA . ALA A 1 193 ? 18.839 13.555 -9.358 1.00 83.69 193 ALA A CA 1
ATOM 1573 C C . ALA A 1 193 ? 20.050 14.461 -9.624 1.00 83.69 193 ALA A C 1
ATOM 1575 O O . ALA A 1 193 ? 20.274 15.399 -8.864 1.00 83.69 193 ALA A O 1
ATOM 1576 N N . LYS A 1 194 ? 20.758 14.267 -10.746 1.00 84.25 194 LYS A N 1
ATOM 1577 C CA . LYS A 1 194 ? 21.871 15.126 -11.186 1.00 84.25 194 LYS A CA 1
ATOM 1578 C C . LYS A 1 194 ? 21.422 16.570 -11.408 1.00 84.25 194 LYS A C 1
ATOM 1580 O O . LYS A 1 194 ? 22.082 17.476 -10.918 1.00 84.25 194 LYS A O 1
ATOM 1585 N N . ALA A 1 195 ? 20.276 16.789 -12.057 1.00 87.94 195 ALA A N 1
ATOM 1586 C CA . ALA A 1 195 ? 19.708 18.128 -12.241 1.00 87.94 195 ALA A CA 1
ATOM 1587 C C . ALA A 1 195 ? 19.377 18.824 -10.908 1.00 87.94 195 ALA A C 1
ATOM 1589 O O . ALA A 1 195 ? 19.491 20.042 -10.797 1.00 87.94 195 ALA A O 1
ATOM 1590 N N . ASN A 1 196 ? 19.006 18.049 -9.886 1.00 88.38 196 ASN A N 1
ATOM 1591 C CA . ASN A 1 196 ? 18.747 18.539 -8.532 1.00 88.38 196 ASN A CA 1
ATOM 1592 C C . ASN A 1 196 ? 19.981 18.473 -7.610 1.00 88.38 196 ASN A C 1
ATOM 1594 O O . ASN A 1 196 ? 19.843 18.658 -6.402 1.00 88.38 196 ASN A O 1
ATOM 1598 N N . ASN A 1 197 ? 21.177 18.209 -8.151 1.00 88.75 197 ASN A N 1
ATOM 1599 C CA . ASN A 1 197 ? 22.431 18.059 -7.403 1.00 88.75 197 ASN A CA 1
ATOM 1600 C C . ASN A 1 197 ? 22.359 17.028 -6.255 1.00 88.75 197 ASN A C 1
ATOM 1602 O O . ASN A 1 197 ? 23.001 17.184 -5.215 1.00 88.75 197 ASN A O 1
ATOM 1606 N N . VAL A 1 198 ? 21.578 15.961 -6.437 1.00 86.81 198 VAL A N 1
ATOM 1607 C CA . VAL A 1 198 ? 21.436 14.848 -5.492 1.00 86.81 198 VAL A CA 1
ATOM 1608 C C . VAL A 1 198 ? 22.349 13.700 -5.913 1.00 86.81 198 VAL A C 1
ATOM 1610 O O . VAL A 1 198 ? 22.263 13.198 -7.032 1.00 86.81 198 VAL A O 1
ATOM 1613 N N . ASN A 1 199 ? 23.206 13.255 -4.993 1.00 87.25 199 ASN A N 1
ATOM 1614 C CA . ASN A 1 199 ? 24.046 12.078 -5.190 1.00 87.25 199 ASN A CA 1
ATOM 1615 C C . ASN A 1 199 ? 23.284 10.811 -4.755 1.00 87.25 199 ASN A C 1
ATOM 1617 O O . ASN A 1 199 ? 22.966 10.655 -3.574 1.00 87.25 199 ASN A O 1
ATOM 1621 N N . LEU A 1 200 ? 22.994 9.924 -5.711 1.00 86.25 200 LEU A N 1
ATOM 1622 C CA . LEU A 1 200 ? 22.257 8.680 -5.473 1.00 86.25 200 LEU A CA 1
ATOM 1623 C C . LEU A 1 200 ? 23.113 7.575 -4.841 1.00 86.25 200 LEU A C 1
ATOM 1625 O O . LEU A 1 200 ? 22.559 6.745 -4.126 1.00 86.25 200 LEU A O 1
ATOM 1629 N N . ASP A 1 201 ? 24.437 7.600 -4.997 1.00 89.56 201 ASP A N 1
ATOM 1630 C CA . ASP A 1 201 ? 25.342 6.582 -4.434 1.00 89.56 201 ASP A CA 1
ATOM 1631 C C . ASP A 1 201 ? 25.288 6.569 -2.899 1.00 89.56 201 ASP A C 1
ATOM 1633 O O . ASP A 1 201 ? 25.423 5.534 -2.255 1.00 89.56 201 ASP A O 1
ATOM 1637 N N . LYS A 1 202 ? 25.039 7.739 -2.300 1.00 90.31 202 LYS A N 1
ATOM 1638 C CA . LYS A 1 202 ? 24.932 7.923 -0.843 1.00 90.31 202 LYS A CA 1
ATOM 1639 C C . LYS A 1 202 ? 23.502 7.780 -0.320 1.00 90.31 202 LYS A C 1
ATOM 1641 O O . LYS A 1 202 ? 23.262 7.997 0.869 1.00 90.31 202 LYS A O 1
ATOM 1646 N N . SER A 1 203 ? 22.535 7.476 -1.186 1.00 91.25 203 SER A N 1
ATOM 1647 C CA . SER A 1 203 ? 21.116 7.457 -0.814 1.00 91.25 203 SER A CA 1
ATOM 1648 C C . SER A 1 203 ? 20.821 6.427 0.280 1.00 91.25 203 SER A C 1
ATOM 1650 O O . SER A 1 203 ? 20.136 6.752 1.254 1.00 91.25 203 SER A O 1
ATOM 1652 N N . ASP A 1 204 ? 21.421 5.242 0.185 1.00 91.94 204 ASP A N 1
ATOM 1653 C CA . ASP A 1 204 ? 21.267 4.169 1.168 1.00 91.94 204 ASP A CA 1
ATOM 1654 C C . ASP A 1 204 ? 21.882 4.535 2.523 1.00 91.94 204 ASP A C 1
ATOM 1656 O O . ASP A 1 204 ? 21.253 4.346 3.565 1.00 91.94 204 ASP A O 1
ATOM 1660 N N . GLU A 1 205 ? 23.067 5.149 2.531 1.00 95.19 205 GLU A N 1
ATOM 1661 C CA . GLU A 1 205 ? 23.717 5.606 3.765 1.00 95.19 205 GLU A CA 1
ATOM 1662 C C . GLU A 1 205 ? 22.876 6.669 4.487 1.00 95.19 205 GLU A C 1
ATOM 1664 O O . GLU A 1 205 ? 22.690 6.618 5.710 1.00 95.19 205 GLU A O 1
ATOM 1669 N N . VAL A 1 206 ? 22.318 7.623 3.730 1.00 94.50 206 VAL A N 1
ATOM 1670 C CA . VAL A 1 206 ? 21.421 8.660 4.258 1.00 94.50 206 VAL A CA 1
ATOM 1671 C C . VAL A 1 206 ? 20.135 8.033 4.798 1.00 94.50 206 VAL A C 1
ATOM 1673 O O . VAL A 1 206 ? 19.683 8.400 5.890 1.00 94.50 206 VAL A O 1
ATOM 1676 N N . LEU A 1 207 ? 19.563 7.062 4.081 1.00 93.94 207 LEU A N 1
ATOM 1677 C CA . LEU A 1 207 ? 18.380 6.329 4.518 1.00 93.94 207 LEU A CA 1
ATOM 1678 C C . LEU A 1 207 ? 18.657 5.582 5.828 1.00 93.94 207 LEU A C 1
ATOM 1680 O O . LEU A 1 207 ? 17.920 5.758 6.801 1.00 93.94 207 LEU A O 1
ATOM 1684 N N . GLU A 1 208 ? 19.747 4.824 5.913 1.00 96.69 208 GLU A N 1
ATOM 1685 C CA . GLU A 1 208 ? 20.133 4.114 7.130 1.00 96.69 208 GLU A CA 1
ATOM 1686 C C . GLU A 1 208 ? 20.386 5.059 8.308 1.00 96.69 208 GLU A C 1
ATOM 1688 O O . GLU A 1 208 ? 19.928 4.798 9.428 1.00 96.69 208 GLU A O 1
ATOM 1693 N N . GLY A 1 209 ? 21.082 6.174 8.072 1.00 97.50 209 GLY A N 1
ATOM 1694 C CA . GLY A 1 209 ? 21.332 7.207 9.074 1.00 97.50 209 GLY A CA 1
ATOM 1695 C C . GLY A 1 209 ? 20.038 7.842 9.588 1.00 97.50 209 GLY A C 1
ATOM 1696 O O . GLY A 1 209 ? 19.864 8.009 10.799 1.00 97.50 209 GLY A O 1
ATOM 1697 N N . SER A 1 210 ? 19.090 8.132 8.691 1.00 96.75 210 SER A N 1
ATOM 1698 C CA . SER A 1 210 ? 17.776 8.676 9.053 1.00 96.75 210 SER A CA 1
ATOM 1699 C C . SER A 1 210 ? 16.958 7.689 9.893 1.00 96.75 210 SER A C 1
ATOM 1701 O O . SER A 1 210 ? 16.384 8.075 10.913 1.00 96.75 210 SER A O 1
ATOM 1703 N N . ILE A 1 211 ? 16.983 6.397 9.542 1.00 96.12 211 ILE A N 1
ATOM 1704 C CA . ILE A 1 211 ? 16.301 5.333 10.284 1.00 96.12 211 ILE A CA 1
ATOM 1705 C C . ILE A 1 211 ? 16.903 5.183 11.685 1.00 96.12 211 ILE A C 1
ATOM 1707 O O . ILE A 1 211 ? 16.157 5.020 12.653 1.00 96.12 211 ILE A O 1
ATOM 1711 N N . LYS A 1 212 ? 18.235 5.234 11.818 1.00 96.75 212 LYS A N 1
ATOM 1712 C CA . LYS A 1 212 ? 18.923 5.189 13.121 1.00 96.75 212 LYS A CA 1
ATOM 1713 C C . LYS A 1 212 ? 18.509 6.380 13.988 1.00 96.75 212 LYS A C 1
ATOM 1715 O O . LYS A 1 212 ? 17.988 6.174 15.081 1.00 96.75 212 LYS A O 1
ATOM 1720 N N . ARG A 1 213 ? 18.596 7.603 13.453 1.00 96.88 213 ARG A N 1
ATOM 1721 C CA . ARG A 1 213 ? 18.182 8.831 14.151 1.00 96.88 213 ARG A CA 1
ATOM 1722 C C . ARG A 1 213 ? 16.719 8.782 14.593 1.00 96.88 213 ARG A C 1
ATOM 1724 O O . ARG A 1 213 ? 16.414 9.123 15.730 1.00 96.88 213 ARG A O 1
ATOM 1731 N N . ALA A 1 214 ? 15.818 8.322 13.725 1.00 95.00 214 ALA A N 1
ATOM 1732 C CA . ALA A 1 214 ? 14.401 8.178 14.051 1.00 95.00 214 ALA A CA 1
ATOM 1733 C C . ALA A 1 214 ? 14.161 7.141 15.161 1.00 95.00 214 ALA A C 1
ATOM 1735 O O . ALA A 1 214 ? 13.338 7.371 16.045 1.00 95.00 214 ALA A O 1
ATOM 1736 N N . LYS A 1 215 ? 14.890 6.015 15.154 1.00 94.56 215 LYS A N 1
ATOM 1737 C CA . LYS A 1 215 ? 14.828 5.013 16.232 1.00 94.56 215 LYS A CA 1
ATOM 1738 C C . LYS A 1 215 ? 15.320 5.582 17.557 1.00 94.56 215 LYS A C 1
ATOM 1740 O O . LYS A 1 215 ? 14.681 5.356 18.578 1.00 94.56 215 LYS A O 1
ATOM 1745 N N . ASP A 1 216 ? 16.422 6.320 17.546 1.00 95.31 216 ASP A N 1
ATOM 1746 C CA . ASP A 1 216 ? 16.981 6.902 18.765 1.00 95.31 216 ASP A CA 1
ATOM 1747 C C . ASP A 1 216 ? 16.108 8.043 19.300 1.00 95.31 216 ASP A C 1
ATOM 1749 O O . ASP A 1 216 ? 15.900 8.136 20.506 1.00 95.31 216 ASP A O 1
ATOM 1753 N N . TYR A 1 217 ? 15.477 8.824 18.421 1.00 96.69 217 TYR A N 1
ATOM 1754 C CA . TYR A 1 217 ? 14.455 9.792 18.816 1.00 96.69 217 TYR A CA 1
ATOM 1755 C C . TYR A 1 217 ? 13.210 9.113 19.403 1.00 96.69 217 TYR A C 1
ATOM 1757 O O . TYR A 1 217 ? 12.697 9.538 20.433 1.00 96.69 217 TYR A O 1
ATOM 1765 N N . ALA A 1 218 ? 12.746 8.008 18.810 1.00 94.88 218 ALA A N 1
ATOM 1766 C CA . ALA A 1 218 ? 11.628 7.239 19.355 1.00 94.88 218 ALA A CA 1
ATOM 1767 C C . ALA A 1 218 ? 11.936 6.673 20.752 1.00 94.88 218 ALA A C 1
ATOM 1769 O O . ALA A 1 218 ? 11.050 6.667 21.608 1.00 94.88 218 ALA A O 1
ATOM 1770 N N . LYS A 1 219 ? 13.183 6.241 20.994 1.00 93.88 219 LYS A N 1
ATOM 1771 C CA . LYS A 1 219 ? 13.666 5.859 22.330 1.00 93.88 219 LYS A CA 1
ATOM 1772 C C . LYS A 1 219 ? 13.660 7.045 23.288 1.00 93.88 219 LYS A C 1
ATOM 1774 O O . LYS A 1 219 ? 13.120 6.920 24.380 1.00 93.88 219 LYS A O 1
ATOM 1779 N N . LEU A 1 220 ? 14.217 8.185 22.870 1.00 95.56 220 LEU A N 1
ATOM 1780 C CA . LEU A 1 220 ? 14.281 9.411 23.672 1.00 95.56 220 LEU A CA 1
ATOM 1781 C C . LEU A 1 220 ? 12.882 9.880 24.102 1.00 95.56 220 LEU A C 1
ATOM 1783 O O . LEU A 1 220 ? 12.667 10.221 25.258 1.00 95.56 220 LEU A O 1
ATOM 1787 N N . CYS A 1 221 ? 11.916 9.850 23.183 1.00 95.38 221 CYS A N 1
ATOM 1788 C CA . CYS A 1 221 ? 10.528 10.225 23.445 1.00 95.38 221 CYS A CA 1
ATOM 1789 C C . CYS A 1 221 ? 9.709 9.126 24.146 1.00 95.38 221 CYS A C 1
ATOM 1791 O O . CYS A 1 221 ? 8.521 9.326 24.388 1.00 95.38 221 CYS A O 1
ATOM 1793 N N . GLY A 1 222 ? 10.292 7.956 24.434 1.00 92.06 222 GLY A N 1
ATOM 1794 C CA . GLY A 1 222 ? 9.600 6.848 25.100 1.00 92.06 222 GLY A CA 1
ATOM 1795 C C . GLY A 1 222 ? 8.476 6.204 24.277 1.00 92.06 222 GLY A C 1
ATOM 1796 O O . GLY A 1 222 ? 7.653 5.476 24.824 1.00 92.06 222 GLY A O 1
ATOM 1797 N N . VAL A 1 223 ? 8.431 6.445 22.963 1.00 92.12 223 VAL A N 1
ATOM 1798 C CA . VAL A 1 223 ? 7.399 5.924 22.041 1.00 92.12 223 VAL A CA 1
ATOM 1799 C C . VAL A 1 223 ? 7.891 4.696 21.267 1.00 92.12 223 VAL A C 1
ATOM 1801 O O . VAL A 1 223 ? 7.313 4.305 20.248 1.00 92.12 223 VAL A O 1
ATOM 1804 N N . GLU A 1 224 ? 8.993 4.087 21.712 1.00 89.31 224 GLU A N 1
ATOM 1805 C CA . GLU A 1 224 ? 9.566 2.918 21.056 1.00 89.31 224 GLU A CA 1
ATOM 1806 C C . GLU A 1 224 ? 8.568 1.751 21.079 1.00 89.31 224 GLU A C 1
ATOM 1808 O O . GLU A 1 224 ? 8.048 1.343 22.120 1.00 89.31 224 GLU A O 1
ATOM 1813 N N . LYS A 1 225 ? 8.285 1.191 19.897 1.00 83.19 225 LYS A N 1
ATOM 1814 C CA . LYS A 1 225 ? 7.368 0.055 19.785 1.00 83.19 225 LYS A CA 1
ATOM 1815 C C . LYS A 1 225 ? 7.984 -1.161 20.486 1.00 83.19 225 LYS A C 1
ATOM 1817 O O . LYS A 1 225 ? 9.122 -1.520 20.169 1.00 83.19 225 LYS A O 1
ATOM 1822 N N . PRO A 1 226 ? 7.240 -1.858 21.363 1.00 83.75 226 PRO A N 1
ATOM 1823 C CA . PRO A 1 226 ? 7.762 -3.039 22.030 1.00 83.75 226 PRO A CA 1
ATOM 1824 C C . PRO A 1 226 ? 8.127 -4.107 20.997 1.00 83.75 226 PRO A C 1
ATOM 1826 O O . PRO A 1 226 ? 7.393 -4.347 20.030 1.00 83.75 226 PRO A O 1
ATOM 1829 N N . LYS A 1 227 ? 9.267 -4.775 21.212 1.00 83.38 227 LYS A N 1
ATOM 1830 C CA . LYS A 1 227 ? 9.698 -5.893 20.367 1.00 83.38 227 LYS A CA 1
ATOM 1831 C C . LYS A 1 227 ? 8.602 -6.959 20.362 1.00 83.38 227 LYS A C 1
ATOM 1833 O O . LYS A 1 227 ? 8.248 -7.508 21.406 1.00 83.38 227 LYS A O 1
ATOM 1838 N N . GLN A 1 228 ? 8.072 -7.259 19.178 1.00 82.62 228 GLN A N 1
ATOM 1839 C CA . GLN A 1 228 ? 7.046 -8.285 19.014 1.00 82.62 228 GLN A CA 1
ATOM 1840 C C . GLN A 1 228 ? 7.623 -9.641 19.436 1.00 82.62 228 GLN A C 1
ATOM 1842 O O . GLN A 1 228 ? 8.641 -10.094 18.903 1.00 82.62 228 GLN A O 1
ATOM 1847 N N . LYS A 1 229 ? 6.995 -10.289 20.424 1.00 84.88 229 LYS A N 1
ATOM 1848 C CA . LYS A 1 229 ? 7.431 -11.605 20.904 1.00 84.88 229 LYS A CA 1
ATOM 1849 C C . LYS A 1 229 ? 7.277 -12.622 19.772 1.00 84.88 229 LYS A C 1
ATOM 1851 O O . LYS A 1 229 ? 6.225 -12.699 19.138 1.00 84.88 229 LYS A O 1
ATOM 1856 N N . LYS A 1 230 ? 8.311 -13.434 19.533 1.00 85.06 230 LYS A N 1
ATOM 1857 C CA . LYS A 1 230 ? 8.225 -14.544 18.574 1.00 85.06 230 LYS A CA 1
ATOM 1858 C C . LYS A 1 230 ? 7.133 -15.512 19.040 1.00 85.06 230 LYS A C 1
ATOM 1860 O O . LYS A 1 230 ? 7.165 -15.984 20.177 1.00 85.06 230 LYS A O 1
ATOM 1865 N N . LYS A 1 231 ? 6.167 -15.811 18.169 1.00 86.44 231 LYS A N 1
ATOM 1866 C CA . LYS A 1 231 ? 5.123 -16.806 18.451 1.00 86.44 231 LYS A CA 1
ATOM 1867 C C . LYS A 1 231 ? 5.775 -18.189 18.589 1.00 86.44 231 LYS A C 1
ATOM 1869 O O . LYS A 1 231 ? 6.636 -18.548 17.787 1.00 86.44 231 LYS A O 1
ATOM 1874 N N . LYS A 1 232 ? 5.365 -18.980 19.590 1.00 87.25 232 LYS A N 1
ATOM 1875 C CA . LYS A 1 232 ? 5.770 -20.398 19.690 1.00 87.25 232 LYS A CA 1
ATOM 1876 C C . LYS A 1 232 ? 5.225 -21.162 18.476 1.00 87.25 232 LYS A C 1
ATOM 1878 O O . LYS A 1 232 ? 4.165 -20.800 17.976 1.00 87.25 232 LYS A O 1
ATOM 1883 N N . PHE A 1 233 ? 5.887 -22.245 18.052 1.00 82.31 233 PHE A N 1
ATOM 1884 C CA . PHE A 1 233 ? 5.484 -23.034 16.872 1.00 82.31 233 PHE A CA 1
ATOM 1885 C C . PHE A 1 233 ? 3.996 -23.423 16.869 1.00 82.31 233 PHE A C 1
ATOM 1887 O O . PHE A 1 233 ? 3.340 -23.327 15.835 1.00 82.31 233 PHE A O 1
ATOM 1894 N N . ARG A 1 234 ? 3.447 -23.769 18.043 1.00 85.56 234 ARG A N 1
ATOM 1895 C CA . ARG A 1 234 ? 2.024 -24.104 18.239 1.00 85.56 234 ARG A CA 1
ATOM 1896 C C . ARG A 1 234 ? 1.061 -22.982 17.821 1.00 85.56 234 ARG A C 1
ATOM 1898 O O . ARG A 1 234 ? -0.065 -23.271 17.441 1.00 85.56 234 ARG A O 1
ATOM 1905 N N . TYR A 1 235 ? 1.502 -21.728 17.882 1.00 85.88 235 TYR A N 1
ATOM 1906 C CA . TYR A 1 235 ? 0.706 -20.535 17.579 1.00 85.88 235 TYR A CA 1
ATOM 1907 C C . TYR A 1 235 ? 1.081 -19.879 16.243 1.00 85.88 235 TYR A C 1
ATOM 1909 O O . TYR A 1 235 ? 0.589 -18.792 15.943 1.00 85.88 235 TYR A O 1
ATOM 1917 N N . LEU A 1 236 ? 1.957 -20.505 15.450 1.00 89.88 236 LEU A N 1
ATOM 1918 C CA . LEU A 1 236 ? 2.251 -20.040 14.097 1.00 89.88 236 LEU A CA 1
ATOM 1919 C C . LEU A 1 236 ? 1.124 -20.440 13.142 1.00 89.88 236 LEU A C 1
ATOM 1921 O O . LEU A 1 236 ? 0.632 -21.574 13.165 1.00 89.88 236 LEU A O 1
ATOM 1925 N N . THR A 1 237 ? 0.756 -19.532 12.243 1.00 92.31 237 THR A N 1
ATOM 1926 C CA . THR A 1 237 ? -0.201 -19.842 11.173 1.00 92.31 237 THR A CA 1
ATOM 1927 C C . THR A 1 237 ? 0.403 -20.836 10.169 1.00 92.31 237 THR A C 1
ATOM 1929 O O . THR A 1 237 ? 1.611 -21.095 10.145 1.00 92.31 237 THR A O 1
ATOM 1932 N N . LYS A 1 238 ? -0.432 -21.444 9.313 1.00 92.00 238 LYS A N 1
ATOM 1933 C CA . LYS A 1 238 ? 0.043 -22.375 8.268 1.00 92.00 238 LYS A CA 1
ATOM 1934 C C . LYS A 1 238 ? 1.014 -21.688 7.292 1.00 92.00 238 LYS A C 1
ATOM 1936 O O . LYS A 1 238 ? 1.992 -22.316 6.893 1.00 92.00 238 LYS A O 1
ATOM 1941 N N . GLY A 1 239 ? 0.780 -20.413 6.964 1.00 93.88 239 GLY A N 1
ATOM 1942 C CA . GLY A 1 239 ? 1.683 -19.596 6.143 1.00 93.88 239 GLY A CA 1
ATOM 1943 C C . GLY A 1 239 ? 3.032 -19.356 6.825 1.00 93.88 239 GLY A C 1
ATOM 1944 O O . GLY A 1 239 ? 4.069 -19.715 6.273 1.00 93.88 239 GLY A O 1
ATOM 1945 N N . GLU A 1 240 ? 3.018 -18.887 8.077 1.00 91.88 240 GLU A N 1
ATOM 1946 C CA . GLU A 1 240 ? 4.239 -18.642 8.863 1.00 91.88 240 GLU A CA 1
ATOM 1947 C C . GLU A 1 240 ? 5.088 -19.923 9.036 1.00 91.88 240 GLU A C 1
ATOM 1949 O O . GLU A 1 240 ? 6.317 -19.887 8.956 1.00 91.88 240 GLU A O 1
ATOM 1954 N N . ARG A 1 241 ? 4.451 -21.092 9.221 1.00 90.75 241 ARG A N 1
ATOM 1955 C CA . ARG A 1 241 ? 5.157 -22.388 9.279 1.00 90.75 241 ARG A CA 1
ATOM 1956 C C . ARG A 1 241 ? 5.808 -22.763 7.948 1.00 90.75 241 ARG A C 1
ATOM 1958 O O . ARG A 1 241 ? 6.942 -23.239 7.945 1.00 90.75 241 ARG A O 1
ATOM 1965 N N . ARG A 1 242 ? 5.120 -22.544 6.822 1.00 92.69 242 ARG A N 1
ATOM 1966 C CA . ARG A 1 242 ? 5.675 -22.799 5.482 1.00 92.69 242 ARG A CA 1
ATOM 1967 C C . ARG A 1 242 ? 6.896 -21.926 5.212 1.00 92.69 242 ARG A C 1
ATOM 1969 O O . ARG A 1 242 ? 7.911 -22.440 4.751 1.00 92.69 242 ARG A O 1
ATOM 1976 N N . GLU A 1 243 ? 6.832 -20.645 5.555 1.00 93.12 243 GLU A N 1
ATOM 1977 C CA . GLU A 1 243 ? 7.968 -19.732 5.413 1.00 93.12 243 GLU A CA 1
ATOM 1978 C C . GLU A 1 243 ? 9.148 -20.118 6.300 1.00 93.12 243 GLU A C 1
ATOM 1980 O O . GLU A 1 243 ? 10.285 -20.101 5.834 1.00 93.12 243 GLU A O 1
ATOM 1985 N N . ASN A 1 244 ? 8.901 -20.506 7.555 1.00 89.69 244 ASN A N 1
ATOM 1986 C CA . ASN A 1 244 ? 9.961 -20.982 8.441 1.00 89.69 244 ASN A CA 1
ATOM 1987 C C . ASN A 1 244 ? 10.629 -22.244 7.887 1.00 89.69 244 ASN A C 1
ATOM 1989 O O . ASN A 1 244 ? 11.856 -22.309 7.844 1.00 89.69 244 ASN A O 1
ATOM 1993 N N . ASN A 1 245 ? 9.849 -23.199 7.378 1.00 91.69 245 ASN A N 1
ATOM 1994 C CA . ASN A 1 245 ? 10.394 -24.383 6.715 1.00 91.69 245 ASN A CA 1
ATOM 1995 C C . ASN A 1 245 ? 11.187 -24.008 5.454 1.00 91.69 245 ASN A C 1
ATOM 1997 O O . ASN A 1 245 ? 12.262 -24.557 5.225 1.00 91.69 245 ASN A O 1
ATOM 2001 N N . ARG A 1 246 ? 10.707 -23.045 4.654 1.00 94.50 246 ARG A N 1
ATOM 2002 C CA . ARG A 1 246 ? 11.435 -22.526 3.485 1.00 94.50 246 ARG A CA 1
ATOM 2003 C C . ARG A 1 246 ? 12.765 -21.900 3.900 1.00 94.50 246 ARG A C 1
ATOM 2005 O O . ARG A 1 246 ? 13.790 -22.233 3.319 1.00 94.50 246 ARG A O 1
ATOM 2012 N N . LYS A 1 247 ? 12.774 -21.052 4.933 1.00 94.25 247 LYS A N 1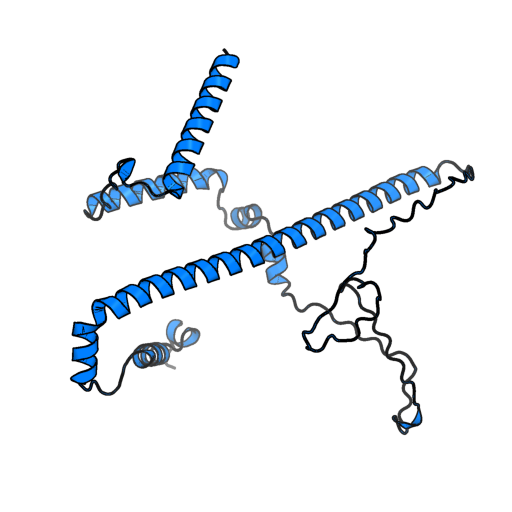
ATOM 2013 C CA . LYS A 1 247 ? 13.991 -20.427 5.476 1.00 94.25 247 LYS A CA 1
ATOM 2014 C C . LYS A 1 247 ? 14.976 -21.468 6.004 1.00 94.25 247 LYS A C 1
ATOM 2016 O O . LYS A 1 247 ? 16.156 -21.355 5.706 1.00 94.25 247 LYS A O 1
ATOM 2021 N N . GLN A 1 248 ? 14.503 -22.501 6.704 1.00 91.75 248 GLN A N 1
ATOM 2022 C CA . GLN A 1 248 ? 15.345 -23.612 7.162 1.00 91.75 248 GLN A CA 1
ATOM 2023 C C . GLN A 1 248 ? 15.926 -24.430 6.002 1.00 91.75 248 GLN A C 1
ATOM 2025 O O . GLN A 1 248 ? 17.088 -24.827 6.046 1.00 91.75 248 GLN A O 1
ATOM 2030 N N . LYS A 1 249 ? 15.141 -24.687 4.948 1.00 95.06 249 LYS A N 1
ATOM 2031 C CA . LYS A 1 249 ? 15.641 -25.345 3.732 1.00 95.06 249 LYS A CA 1
ATOM 2032 C C . LYS A 1 249 ? 16.705 -24.485 3.052 1.00 95.06 249 LYS A C 1
ATOM 2034 O O . LYS A 1 249 ? 17.781 -24.987 2.759 1.00 95.06 249 LYS A O 1
ATOM 2039 N N . LEU A 1 250 ? 16.447 -23.188 2.879 1.00 94.19 250 LEU A N 1
ATOM 2040 C CA . LEU A 1 250 ? 17.402 -22.244 2.296 1.00 94.19 250 LEU A CA 1
ATOM 2041 C C . LEU A 1 250 ? 18.680 -22.126 3.131 1.00 94.19 250 LEU A C 1
ATOM 2043 O O . LEU A 1 250 ? 19.766 -22.120 2.564 1.00 94.19 250 LEU A O 1
ATOM 2047 N N . SER A 1 251 ? 18.584 -22.071 4.462 1.00 93.19 251 SER A N 1
ATOM 2048 C CA . SER A 1 251 ? 19.768 -22.018 5.324 1.00 93.19 251 SER A CA 1
ATOM 2049 C C . SER A 1 251 ? 20.590 -23.302 5.235 1.00 93.19 251 SER A C 1
ATOM 2051 O O . SER A 1 251 ? 21.809 -23.218 5.145 1.00 93.19 251 SER A O 1
ATOM 2053 N N . LYS A 1 252 ? 19.939 -24.475 5.181 1.00 94.12 252 LYS A N 1
ATOM 2054 C CA . LYS A 1 252 ? 20.610 -25.766 4.946 1.00 94.12 252 LYS A CA 1
ATOM 2055 C C . LYS A 1 252 ? 21.268 -25.835 3.565 1.00 94.12 252 LYS A C 1
ATOM 2057 O O . LYS A 1 252 ? 22.353 -26.386 3.435 1.00 94.12 252 LYS A O 1
ATOM 2062 N N . LEU A 1 253 ? 20.631 -25.283 2.533 1.00 92.62 253 LEU A N 1
ATOM 2063 C CA . LEU A 1 253 ? 21.213 -25.215 1.189 1.00 92.62 253 LEU A CA 1
ATOM 2064 C C . LEU A 1 253 ? 22.438 -24.297 1.165 1.00 92.62 253 LEU A C 1
ATOM 2066 O O . LEU A 1 253 ? 23.475 -24.692 0.646 1.00 92.62 253 LEU A O 1
ATOM 2070 N N . LYS A 1 254 ? 22.352 -23.116 1.791 1.00 92.56 254 LYS A N 1
ATOM 2071 C CA . LYS A 1 254 ? 23.486 -22.190 1.925 1.00 92.56 254 LYS A CA 1
ATOM 2072 C C . LYS A 1 254 ? 24.649 -22.816 2.692 1.00 92.56 254 LYS A C 1
ATOM 2074 O O . LYS A 1 254 ? 25.782 -22.712 2.240 1.00 92.56 254 LYS A O 1
ATOM 2079 N N . SER A 1 255 ? 24.381 -23.493 3.811 1.00 90.44 255 SER A N 1
ATOM 2080 C CA . SER A 1 255 ? 25.435 -24.160 4.583 1.00 90.44 255 SER A CA 1
ATOM 2081 C C . SER A 1 255 ? 26.073 -25.312 3.808 1.00 90.44 255 SER A C 1
ATOM 2083 O O . SER A 1 255 ? 27.283 -25.474 3.871 1.00 90.44 255 SER A O 1
ATOM 2085 N N . ARG A 1 256 ? 25.283 -26.084 3.044 1.00 89.94 256 ARG A N 1
ATOM 2086 C CA . ARG A 1 256 ? 25.808 -27.129 2.152 1.00 89.94 256 ARG A CA 1
ATOM 2087 C C . ARG A 1 256 ? 26.676 -26.548 1.040 1.00 89.94 256 ARG A C 1
ATOM 2089 O O . ARG A 1 256 ? 27.746 -27.081 0.800 1.00 89.94 256 ARG A O 1
ATOM 2096 N N . LYS A 1 257 ? 26.242 -25.458 0.399 1.00 88.81 257 LYS A N 1
ATOM 2097 C CA . LYS A 1 257 ? 27.028 -24.774 -0.637 1.00 88.81 257 LYS A CA 1
ATOM 2098 C C . LYS A 1 257 ? 28.367 -24.287 -0.078 1.00 88.81 257 LYS A C 1
ATOM 2100 O O . LYS A 1 257 ? 29.403 -24.606 -0.638 1.00 88.81 257 LYS A O 1
ATOM 2105 N N . HIS A 1 258 ? 28.343 -23.621 1.076 1.00 86.62 258 HIS A N 1
ATOM 2106 C CA . HIS A 1 258 ? 29.562 -23.149 1.732 1.00 86.62 258 HIS A CA 1
ATOM 2107 C C . HIS A 1 258 ? 30.500 -24.288 2.166 1.00 86.62 258 HIS A C 1
ATOM 2109 O O . HIS A 1 258 ? 31.709 -24.106 2.187 1.00 86.62 258 HIS A O 1
ATOM 2115 N N . ALA A 1 259 ? 29.956 -25.460 2.509 1.00 86.50 259 ALA A N 1
ATOM 2116 C CA . ALA A 1 259 ? 30.748 -26.646 2.829 1.00 86.50 259 ALA A CA 1
ATOM 2117 C C . ALA A 1 259 ? 31.343 -27.347 1.593 1.00 86.50 259 ALA A C 1
ATOM 2119 O O . ALA A 1 259 ? 32.267 -28.124 1.765 1.00 86.50 259 ALA A O 1
ATOM 2120 N N . MET A 1 260 ? 30.814 -27.108 0.386 1.00 80.56 260 MET A N 1
ATOM 2121 C CA . MET A 1 260 ? 31.387 -27.625 -0.868 1.00 80.56 260 MET A CA 1
ATOM 2122 C C . MET A 1 260 ? 32.391 -26.658 -1.511 1.00 80.56 260 MET A C 1
ATOM 2124 O O . MET A 1 260 ? 33.152 -27.064 -2.376 1.00 80.56 260 MET A O 1
ATOM 2128 N N . GLU A 1 261 ? 32.366 -25.380 -1.125 1.00 79.31 261 GLU A N 1
ATOM 2129 C CA . GLU A 1 261 ? 33.330 -24.357 -1.563 1.00 79.31 261 GLU A CA 1
ATOM 2130 C C . GLU A 1 261 ? 34.606 -24.317 -0.694 1.00 79.31 261 GLU A C 1
ATOM 2132 O O . GLU A 1 261 ? 35.510 -23.537 -0.988 1.00 79.31 261 GLU A O 1
ATOM 2137 N N . LYS A 1 262 ? 34.678 -25.122 0.374 1.00 59.97 262 LYS A N 1
ATOM 2138 C CA . LYS A 1 262 ? 35.871 -25.322 1.213 1.00 59.97 262 LYS A CA 1
ATOM 2139 C C . LYS A 1 262 ? 36.487 -26.680 0.934 1.00 59.97 262 LYS A C 1
ATOM 2141 O O . LYS A 1 262 ? 37.730 -26.753 1.002 1.00 59.97 262 LYS A O 1
#

Organism: NCBI:txid1231522

InterPro domains:
  IPR019186 Nucleolar protein 12 [PF09805] (18-177)
  IPR019186 Nucleolar protein 12 [PTHR14577] (14-258)

pLDDT: mean 76.43, std 19.59, range [29.47, 97.5]

Secondary structure (DSSP, 8-state):
-PPPPHHHHHS-HHHHHHHHHHHH--S-----HHHHHHHHHTHHHHHHHHHHHHHHHHHHHHHHHHHHHHHHHHHHHHHHHHHHHHHHHHHHHHHHHHHTT-------------------------------------------TT----------GGGGTT----S-----------HHHHHHHHS-HHHHHHHTT--STTHHHHHHHHHHHHHHHHHHTT-PPPPPPPPPGGG--HHHHHHHHHHHHHHHHHHHHHHH--

Foldseek 3Di:
DDDDDPCCVPQVPPVNVVVVVVVPDDPDDDDDPVVVVCVVVVPVVVVVVVVVVVVVVVVVVVVVVVVVVVVVVVVVVVVVVVVVVVVVVVVVVVVVVVVVPDDDDDDDDDPDDPPPDDPDDDDDDDDDDDDDDDDPPDPDPDDDPPDDPDQDAPPDPVVPPPDDDDRDDDDDDDDPPDPVVVVVVPCPPVNVCVVVVHDPVCVVVVVVVVVVVVQVVCVVVVVHDPDDDDDDPVPDDPVRVVVVVVVVVVVVVVVVVVVVVD

Radius of gyration: 34.19 Å; chains: 1; bounding box: 70×82×82 Å

Sequence (262 aa):
MVTRTNRDILTGGKKYQQKQAKKYGVDEVVFDKKAREEFLTGFHKRKVERQKKAQAYHKEQERKARIEERKQHRQDEQTKFEEQLKQLRESREALDITKDKDEATPKGEAEESDEEWTGFGEEEEGKEDGKDNADEDTDEPVKGILSRKEVYKVDDKDVLGDAIVDKETEVVIESLDNPYTTAITSRSIEALAKANNVNLDKSDEVLEGSIKRAKDYAKLCGVEKPKQKKKKFRYLTKGERRENNRKQKLSKLKSRKHAMEK